Protein AF-A0A117NSL0-F1 (afdb_monomer)

Foldseek 3Di:
DDDDDDQADDDPPDDDDDDPDQDALVCAPPDPVVVVDGDPALANVQRVVADVVLSVLLVVLLVVLVVCVVVVVLVSNVVSLVVSVVSRDDDLVRYAQRSNLVSLLSSLVVCVVVVVLVSSQVSLVVNQSSQPWDWDDQQHDATDTNGGGRQEQSNLSSLLSSLLSRCVRPVVNSVVSNVVSQVSNCVHVVDRPCVCVVCVVSNVVSPDDPPPDDDDDDDDD

Mean predicted aligned error: 7.28 Å

pLDDT: mean 86.65, std 16.67, range [24.72, 98.31]

Sequence (221 aa):
MMIIRAATDIPENTELTIWYLLPAPENQPMDFRHWGFECCCAMCADVRATEPRVLWARTRQREQIAMALGKKSRQRAEILIESLAKTYRHPLEQVLHLGLWEPLTSIAVVYDSLKQQDEAREAVSRALAAVGFVIEGGVEGPLVVKKWGFTMDNLVVAWIILGKSLLKVAPERAMQAERYARMAYLISVGEDASFDATYGMSLKVAYEPPSEEGQVEGWVV

Organism: Penicillium freii (NCBI:txid48697)

Solvent-accessible surface area (backbone atoms only — not comparable to full-atom values): 12876 Å² total; per-residue (Å²): 140,88,86,88,76,83,66,51,92,74,64,86,94,59,87,89,82,79,79,91,62,88,89,42,70,88,53,61,54,62,83,37,63,93,77,74,46,78,64,77,49,58,56,32,45,50,50,70,73,44,56,65,69,57,57,54,47,50,57,54,45,52,54,52,30,54,52,22,53,77,70,68,34,56,72,58,23,53,55,43,50,58,55,49,57,68,73,56,88,62,56,58,94,69,29,61,42,60,74,46,26,62,61,26,39,54,50,18,52,54,24,52,77,68,68,36,36,69,62,16,36,52,28,27,53,52,17,44,32,20,40,44,30,40,74,43,65,38,78,95,39,72,57,41,77,75,30,62,37,73,67,47,68,73,54,28,54,35,27,47,52,40,12,57,44,25,45,88,78,26,47,73,34,13,54,47,27,44,54,50,20,48,50,36,36,26,71,48,73,71,54,59,86,61,46,54,81,76,47,40,72,73,54,53,75,66,66,69,70,84,79,87,72,78,88,76,86,81,77,89,133

Radius of gyration: 20.51 Å; Cα contacts (8 Å, |Δi|>4): 257; chains: 1; bounding box: 56×47×73 Å

InterPro domains:
  IPR046341 SET domain superfamily [G3DSA:2.170.270.10] (1-48)
  IPR046341 SET domain superfamily [SSF82199] (2-44)

Nearest PDB structures (foldseek):
  5l0y-assembly5_H  TM=6.994E-01  e=2.172E-01  Thermochaetoides thermophila DSM 1495
  3j8c-assembly1_A  TM=6.500E-01  e=2.118E+00  Homo sapiens
  9dze-assembly1_c  TM=5.283E-01  e=1.819E+00  synthetic construct
  8glv-assembly1_Le  TM=6.461E-01  e=6.447E+00  Chlamydomonas reinhardtii
  4u1c-assembly1_A  TM=4.027E-01  e=2.869E+00  Saccharomyces cerevisiae S288C

Secondary structure (DSSP, 8-state):
------SS---TTPPP---SS---GGGPSP--GGGT----SHHHHHHHHS-HHHHHHHHHHHHHHHHHHHTT-HHHHHHHHHHHHTT--S-TTTS--TTTHHHHHHHHHHHHHTT-HHHHHHHHHHHHHHTT-EEE-SSSS--EEEE-----TTHHHHHHHHHHHHTTT-HHHHHHHHHHHHHHHHHHHS-STTHHHHHHHHHHTT---------------

Structure (mmCIF, N/CA/C/O backbone):
data_AF-A0A117NSL0-F1
#
_entry.id   AF-A0A117NSL0-F1
#
loop_
_atom_site.group_PDB
_atom_site.id
_atom_site.type_symbol
_atom_site.label_atom_id
_atom_site.label_alt_id
_atom_site.label_comp_id
_atom_site.label_asym_id
_atom_site.label_entity_id
_atom_site.label_seq_id
_atom_site.pdbx_PDB_ins_code
_atom_site.Cartn_x
_atom_site.Cartn_y
_atom_site.Cartn_z
_atom_site.occupancy
_atom_site.B_iso_or_equiv
_atom_site.auth_seq_id
_atom_site.auth_comp_id
_atom_site.auth_asym_id
_atom_site.auth_atom_id
_atom_site.pdbx_PDB_model_num
ATOM 1 N N . MET A 1 1 ? 24.508 -6.738 13.839 1.00 74.31 1 MET A N 1
ATOM 2 C CA . MET A 1 1 ? 23.770 -7.962 13.460 1.00 74.31 1 MET A CA 1
ATOM 3 C C . MET A 1 1 ? 22.766 -7.575 12.387 1.00 74.31 1 MET A C 1
ATOM 5 O O . MET A 1 1 ? 22.105 -6.566 12.579 1.00 74.31 1 MET A O 1
ATOM 9 N N . MET A 1 2 ? 22.683 -8.313 11.279 1.00 78.69 2 MET A N 1
ATOM 10 C CA . MET A 1 2 ? 21.676 -8.098 10.230 1.00 78.69 2 MET A CA 1
ATOM 11 C C . MET A 1 2 ? 20.688 -9.263 10.276 1.00 78.69 2 MET A C 1
ATOM 13 O O . MET A 1 2 ? 21.117 -10.413 10.287 1.00 78.69 2 MET A O 1
ATOM 17 N N . ILE A 1 3 ? 19.388 -8.971 10.343 1.00 78.44 3 ILE A N 1
ATOM 18 C CA . ILE A 1 3 ? 18.330 -9.986 10.387 1.00 78.44 3 ILE A CA 1
ATOM 19 C C . ILE A 1 3 ? 17.528 -9.878 9.094 1.00 78.44 3 ILE A C 1
ATOM 21 O O . ILE A 1 3 ? 16.932 -8.839 8.827 1.00 78.44 3 ILE A O 1
ATOM 25 N N . ILE A 1 4 ? 17.503 -10.955 8.310 1.00 81.62 4 ILE A N 1
ATOM 26 C CA . ILE A 1 4 ? 16.667 -11.077 7.112 1.00 81.62 4 ILE A CA 1
ATOM 27 C C . ILE A 1 4 ? 15.520 -12.029 7.451 1.00 81.62 4 ILE A C 1
ATOM 29 O O . ILE A 1 4 ? 15.752 -13.120 7.972 1.00 81.62 4 ILE A O 1
ATOM 33 N N . ARG A 1 5 ? 14.279 -11.606 7.191 1.00 79.00 5 ARG A N 1
ATOM 34 C CA . ARG A 1 5 ? 13.062 -12.387 7.455 1.00 79.00 5 ARG A CA 1
ATOM 35 C C . ARG A 1 5 ? 12.301 -12.611 6.154 1.00 79.00 5 ARG A C 1
ATOM 37 O O . ARG A 1 5 ? 12.182 -11.690 5.350 1.00 79.00 5 ARG A O 1
ATOM 44 N N . ALA A 1 6 ? 11.761 -13.812 5.969 1.00 82.38 6 ALA A N 1
ATOM 45 C CA . ALA A 1 6 ? 10.819 -14.071 4.888 1.00 82.38 6 ALA A CA 1
ATOM 46 C C . ALA A 1 6 ? 9.502 -13.327 5.168 1.00 82.38 6 ALA A C 1
ATOM 48 O O . ALA A 1 6 ? 8.959 -13.412 6.268 1.00 82.38 6 ALA A O 1
ATOM 49 N N . ALA A 1 7 ? 9.004 -12.589 4.175 1.00 73.25 7 ALA A N 1
ATOM 50 C CA . ALA A 1 7 ? 7.741 -11.853 4.262 1.00 73.25 7 ALA A CA 1
ATOM 51 C C . ALA A 1 7 ? 6.536 -12.681 3.769 1.00 73.25 7 ALA A C 1
ATOM 53 O O . ALA A 1 7 ? 5.391 -12.257 3.857 1.00 73.25 7 ALA A O 1
ATOM 54 N N . THR A 1 8 ? 6.765 -13.858 3.201 1.00 74.75 8 THR A N 1
ATOM 55 C CA . THR A 1 8 ? 5.724 -14.757 2.696 1.00 74.75 8 THR A CA 1
ATOM 56 C C . THR A 1 8 ? 6.279 -16.176 2.669 1.00 74.75 8 THR A C 1
ATOM 58 O O . THR A 1 8 ? 7.474 -16.367 2.907 1.00 74.75 8 THR A O 1
ATOM 61 N N . ASP A 1 9 ? 5.427 -17.155 2.389 1.00 82.00 9 ASP A N 1
ATOM 62 C CA . ASP A 1 9 ? 5.873 -18.520 2.148 1.00 82.00 9 ASP A CA 1
ATOM 63 C C . ASP A 1 9 ? 6.671 -18.563 0.840 1.00 82.00 9 ASP A C 1
ATOM 65 O O . ASP A 1 9 ? 6.224 -18.075 -0.201 1.00 82.00 9 ASP A O 1
ATOM 69 N N . ILE A 1 10 ? 7.877 -19.125 0.898 1.00 86.25 10 ILE A N 1
ATOM 70 C CA . ILE A 1 10 ? 8.805 -19.188 -0.233 1.00 86.25 10 ILE A CA 1
ATOM 71 C C . ILE A 1 10 ? 9.011 -20.667 -0.578 1.00 86.25 10 ILE A C 1
ATOM 73 O O . ILE A 1 10 ? 9.547 -21.401 0.256 1.00 86.25 10 ILE A O 1
ATOM 77 N N . PRO A 1 11 ? 8.585 -21.130 -1.770 1.00 92.75 11 PRO A N 1
ATOM 78 C CA . PRO A 1 11 ? 8.823 -22.502 -2.202 1.00 92.75 11 PRO A CA 1
ATOM 79 C C . PRO A 1 11 ? 10.313 -22.844 -2.240 1.00 92.75 11 PRO A C 1
ATOM 81 O O . PRO A 1 11 ? 11.162 -21.976 -2.467 1.00 92.75 11 PRO A O 1
ATOM 84 N N . GLU A 1 12 ? 10.628 -24.128 -2.075 1.00 95.06 12 GLU A N 1
ATOM 85 C CA . GLU A 1 12 ? 12.000 -24.618 -2.189 1.00 95.06 12 GLU A CA 1
ATOM 86 C C . GLU A 1 12 ? 12.621 -24.214 -3.537 1.00 95.06 12 GLU A C 1
ATOM 88 O O . GLU A 1 12 ? 11.944 -24.200 -4.565 1.00 95.06 12 GLU A O 1
ATOM 93 N N . ASN A 1 13 ? 13.919 -23.898 -3.529 1.00 93.44 13 ASN A N 1
ATOM 94 C CA . ASN A 1 13 ? 14.690 -23.500 -4.712 1.00 93.44 13 ASN A CA 1
ATOM 95 C C . ASN A 1 13 ? 14.235 -22.183 -5.373 1.00 93.44 13 ASN A C 1
ATOM 97 O O . ASN A 1 13 ? 14.587 -21.915 -6.521 1.00 93.44 13 ASN A O 1
ATOM 101 N N . THR A 1 14 ? 13.500 -21.335 -4.649 1.00 93.56 14 THR A N 1
ATOM 102 C CA . THR A 1 14 ? 13.203 -19.962 -5.083 1.00 93.56 14 THR A CA 1
ATOM 103 C C . THR A 1 14 ? 14.348 -19.025 -4.698 1.00 93.56 14 THR A C 1
ATOM 105 O O . THR A 1 14 ? 14.825 -19.050 -3.562 1.00 93.56 14 THR A O 1
ATOM 108 N N . GLU A 1 15 ? 14.777 -18.170 -5.627 1.00 91.88 15 GLU A N 1
ATOM 109 C CA . GLU A 1 15 ? 15.753 -17.114 -5.346 1.00 91.88 15 GLU A CA 1
ATOM 110 C C . GLU A 1 15 ? 15.226 -16.160 -4.260 1.00 91.88 15 GLU A C 1
ATOM 112 O O . GLU A 1 15 ? 14.107 -15.650 -4.342 1.00 91.88 15 GLU A O 1
ATOM 117 N N . LEU A 1 16 ? 16.044 -15.902 -3.236 1.00 90.75 16 LEU A N 1
ATOM 118 C CA . LEU A 1 16 ? 15.719 -14.931 -2.196 1.00 90.75 16 LEU A CA 1
ATOM 119 C C . LEU A 1 16 ? 16.114 -13.532 -2.660 1.00 90.75 16 LEU A C 1
ATOM 121 O O . LEU A 1 16 ? 17.293 -13.236 -2.843 1.00 90.75 16 LEU A O 1
ATOM 125 N N . THR A 1 17 ? 15.128 -12.651 -2.789 1.00 87.44 17 THR A N 1
ATOM 126 C CA . THR A 1 17 ? 15.340 -11.267 -3.222 1.00 87.44 17 THR A CA 1
ATOM 127 C C . THR A 1 17 ? 15.032 -10.285 -2.100 1.00 87.44 17 THR A C 1
ATOM 129 O O . THR A 1 17 ? 14.032 -10.442 -1.397 1.00 87.44 17 THR A O 1
ATOM 132 N N . ILE A 1 18 ? 15.835 -9.228 -1.977 1.00 85.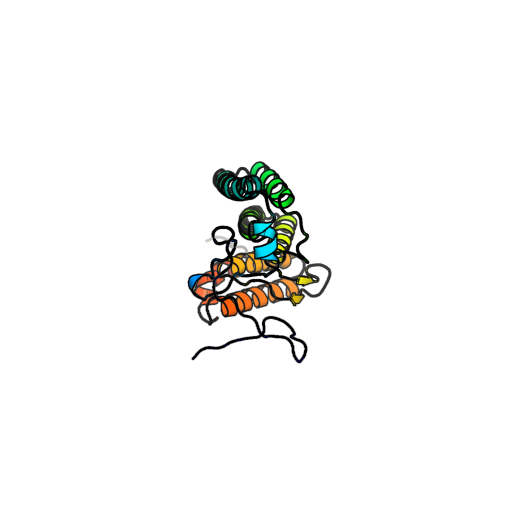56 18 ILE A N 1
ATOM 133 C CA . ILE A 1 18 ? 15.572 -8.085 -1.094 1.00 85.56 18 ILE A CA 1
ATOM 134 C C . ILE A 1 18 ? 15.690 -6.776 -1.876 1.00 85.56 18 ILE A C 1
ATOM 136 O O . ILE A 1 18 ? 16.390 -6.696 -2.885 1.00 85.56 18 ILE A O 1
ATOM 140 N N . TRP A 1 19 ? 15.015 -5.731 -1.405 1.00 82.00 19 TRP A N 1
ATOM 141 C CA . TRP A 1 19 ? 15.111 -4.405 -2.007 1.00 82.00 19 TRP A CA 1
ATOM 142 C C . TRP A 1 19 ? 16.406 -3.724 -1.575 1.00 82.00 19 TRP A C 1
ATOM 144 O O . TRP A 1 19 ? 16.589 -3.421 -0.401 1.00 82.00 19 TRP A O 1
ATOM 154 N N . TYR A 1 20 ? 17.293 -3.449 -2.527 1.00 84.25 20 TYR A N 1
ATOM 155 C CA . TYR A 1 20 ? 18.504 -2.671 -2.251 1.00 84.25 20 TYR A CA 1
ATOM 156 C C . TYR A 1 20 ? 18.227 -1.165 -2.142 1.00 84.25 20 TYR A C 1
ATOM 158 O O . TYR A 1 20 ? 18.951 -0.439 -1.469 1.00 84.25 20 TYR A O 1
ATOM 166 N N . LEU A 1 21 ? 17.168 -0.702 -2.805 1.00 85.12 21 LEU A N 1
ATOM 167 C CA . LEU A 1 21 ? 16.655 0.659 -2.737 1.00 85.12 21 LEU A CA 1
ATOM 168 C C . LEU A 1 21 ? 15.140 0.583 -2.543 1.00 85.12 21 LEU A C 1
ATOM 170 O O . LEU A 1 21 ? 14.483 -0.226 -3.199 1.00 85.12 21 LEU A O 1
ATOM 174 N N . LEU A 1 22 ? 14.606 1.433 -1.666 1.00 82.44 22 LEU A N 1
ATOM 175 C CA . LEU A 1 22 ? 13.177 1.541 -1.375 1.00 82.44 22 LEU A CA 1
ATOM 176 C C . LEU A 1 22 ? 12.437 2.023 -2.641 1.00 82.44 22 LEU A C 1
ATOM 178 O O . LEU A 1 22 ? 12.694 3.150 -3.079 1.00 82.44 22 LEU A O 1
ATOM 182 N N . PRO A 1 23 ? 11.550 1.221 -3.265 1.00 84.38 23 PRO A N 1
ATOM 183 C CA . PRO A 1 23 ? 10.794 1.695 -4.411 1.00 84.38 23 PRO A CA 1
ATOM 184 C C . PRO A 1 23 ? 9.847 2.821 -4.009 1.00 84.38 23 PRO A C 1
ATOM 186 O O . PRO A 1 23 ? 9.021 2.674 -3.111 1.00 84.38 23 PRO A O 1
ATOM 189 N N . ALA A 1 24 ? 9.948 3.932 -4.723 1.00 84.94 24 ALA A N 1
ATOM 190 C CA . ALA A 1 24 ? 9.068 5.078 -4.586 1.00 84.94 24 ALA A CA 1
ATOM 191 C C . ALA A 1 24 ? 8.714 5.582 -5.991 1.00 84.94 24 ALA A C 1
ATOM 193 O O . ALA A 1 24 ? 9.528 5.404 -6.904 1.00 84.94 24 ALA A O 1
ATOM 194 N N . PRO A 1 25 ? 7.535 6.192 -6.202 1.00 83.38 25 PRO A N 1
ATOM 195 C CA . PRO A 1 25 ? 7.152 6.710 -7.516 1.00 83.38 25 PRO A CA 1
ATOM 196 C C . PRO A 1 25 ? 8.195 7.650 -8.141 1.00 83.38 25 PRO A C 1
ATOM 198 O O . PRO A 1 25 ? 8.311 7.716 -9.360 1.00 83.38 25 PRO A O 1
ATOM 201 N N . GLU A 1 26 ? 8.957 8.364 -7.312 1.00 83.25 26 GLU A N 1
ATOM 202 C CA . GLU A 1 26 ? 9.980 9.334 -7.707 1.00 83.25 26 GLU A CA 1
ATOM 203 C C . GLU A 1 26 ? 11.274 8.672 -8.197 1.00 83.25 26 GLU A C 1
ATOM 205 O O . GLU A 1 26 ? 12.007 9.263 -8.986 1.00 83.25 26 GLU A O 1
ATOM 210 N N . ASN A 1 27 ? 11.543 7.440 -7.757 1.00 82.88 27 ASN A N 1
ATOM 211 C CA . ASN A 1 27 ? 12.798 6.727 -8.013 1.00 82.88 27 ASN A CA 1
ATOM 212 C C . ASN A 1 27 ? 12.632 5.600 -9.045 1.00 82.88 27 ASN A C 1
ATOM 214 O O . ASN A 1 27 ? 13.462 4.696 -9.124 1.00 82.88 27 ASN A O 1
ATOM 218 N N . GLN A 1 28 ? 11.541 5.624 -9.815 1.00 82.06 28 GLN A N 1
ATOM 219 C CA . GLN A 1 28 ? 11.245 4.643 -10.852 1.00 82.06 28 GLN A CA 1
ATOM 220 C C . GLN A 1 28 ? 11.541 5.192 -12.264 1.00 82.06 28 GLN A C 1
ATOM 222 O O . GLN A 1 28 ? 11.121 6.305 -12.581 1.00 82.06 28 GLN A O 1
ATOM 227 N N . PRO A 1 29 ? 12.179 4.405 -13.158 1.00 86.00 29 PRO A N 1
ATOM 228 C CA . PRO A 1 29 ? 12.724 3.070 -12.912 1.00 86.00 29 PRO A CA 1
ATOM 229 C C . PRO A 1 29 ? 13.974 3.137 -12.020 1.00 86.00 29 PRO A C 1
ATOM 231 O O . PRO A 1 29 ? 14.698 4.128 -12.030 1.00 86.00 29 PRO A O 1
ATOM 234 N N . MET A 1 30 ? 14.229 2.064 -11.269 1.00 88.69 30 MET A N 1
ATOM 235 C CA . MET A 1 30 ? 15.366 2.012 -10.346 1.00 88.69 30 MET A CA 1
ATOM 236 C C . MET A 1 30 ? 16.691 2.057 -11.122 1.00 88.69 30 MET A C 1
ATOM 238 O O . MET A 1 30 ? 16.896 1.258 -12.042 1.00 88.69 30 MET A O 1
ATOM 242 N N . ASP A 1 31 ? 17.599 2.955 -10.732 1.00 88.75 31 ASP A N 1
ATOM 243 C CA . ASP A 1 31 ? 18.914 3.103 -11.362 1.00 88.75 31 ASP A CA 1
ATOM 244 C C . ASP A 1 31 ? 20.002 2.335 -10.598 1.00 88.75 31 ASP A C 1
ATOM 246 O O . ASP A 1 31 ? 20.566 2.809 -9.609 1.00 88.75 31 ASP A O 1
ATOM 250 N N . PHE A 1 32 ? 20.324 1.142 -11.096 1.00 90.88 32 PHE A N 1
ATOM 251 C CA . PHE A 1 32 ? 21.396 0.293 -10.571 1.00 90.88 32 PHE A CA 1
ATOM 252 C C . PHE A 1 32 ? 22.639 0.269 -11.467 1.00 90.88 32 PHE A C 1
ATOM 254 O O . PHE A 1 32 ? 23.493 -0.604 -11.314 1.00 90.88 32 PHE A O 1
ATOM 261 N N . ARG A 1 33 ? 22.806 1.245 -12.375 1.00 88.75 33 ARG A N 1
ATOM 262 C CA . ARG A 1 33 ? 23.971 1.285 -13.282 1.00 88.75 33 ARG A CA 1
ATOM 263 C C . ARG A 1 33 ? 25.302 1.347 -12.534 1.00 88.75 33 ARG A C 1
ATOM 265 O O . ARG A 1 33 ? 26.290 0.792 -13.001 1.00 88.75 33 ARG A O 1
ATOM 272 N N . HIS A 1 34 ? 25.320 1.950 -11.345 1.00 90.56 34 HIS A N 1
ATOM 273 C CA . HIS A 1 34 ? 26.489 1.973 -10.461 1.00 90.56 34 HIS A CA 1
ATOM 274 C C . HIS A 1 34 ? 26.872 0.586 -9.903 1.00 90.56 34 HIS A C 1
ATOM 276 O O . HIS A 1 34 ? 28.013 0.389 -9.495 1.00 90.56 34 HIS A O 1
ATOM 282 N N . TRP A 1 35 ? 25.949 -0.382 -9.923 1.00 93.25 35 TRP A N 1
ATOM 283 C CA . TRP A 1 35 ? 26.190 -1.798 -9.620 1.00 93.25 35 TRP A CA 1
ATOM 284 C C . TRP A 1 35 ? 26.342 -2.669 -10.875 1.00 93.25 35 TRP A C 1
ATOM 286 O O . TRP A 1 35 ? 26.465 -3.885 -10.763 1.00 93.25 35 TRP A O 1
ATOM 296 N N . GLY A 1 36 ? 26.357 -2.070 -12.069 1.00 94.56 36 GLY A N 1
ATOM 297 C CA . GLY A 1 36 ? 26.636 -2.774 -13.320 1.00 94.56 36 GLY A CA 1
ATOM 298 C C . GLY A 1 36 ? 25.471 -3.582 -13.895 1.00 94.56 36 GLY A C 1
ATOM 299 O O . GLY A 1 36 ? 25.708 -4.429 -14.752 1.00 94.56 36 GLY A O 1
ATOM 300 N N . PHE A 1 37 ? 24.227 -3.337 -13.465 1.00 92.62 37 PHE A N 1
ATOM 301 C CA . PHE A 1 37 ? 23.049 -3.989 -14.048 1.00 92.62 37 PHE A CA 1
ATOM 302 C C . PHE A 1 37 ? 21.857 -3.037 -14.207 1.00 92.62 37 PHE A C 1
ATOM 304 O O . PHE A 1 37 ? 21.763 -1.998 -13.554 1.00 92.62 37 PHE A O 1
ATOM 311 N N . GLU A 1 38 ? 20.916 -3.416 -15.072 1.00 91.25 38 GLU A N 1
ATOM 312 C CA . GLU A 1 38 ? 19.623 -2.747 -15.223 1.00 91.25 38 GLU A CA 1
ATOM 313 C C . GLU A 1 38 ? 18.511 -3.612 -14.624 1.00 91.25 38 GLU A C 1
ATOM 315 O O . GLU A 1 38 ? 18.420 -4.809 -14.898 1.00 91.25 38 GLU A O 1
ATOM 320 N N . CYS A 1 39 ? 17.631 -3.020 -13.811 1.00 91.88 39 CYS A N 1
ATOM 321 C CA . CYS A 1 39 ? 16.533 -3.773 -13.212 1.00 91.88 39 CYS A CA 1
ATOM 322 C C . CYS A 1 39 ? 15.498 -4.182 -14.270 1.00 91.88 39 CYS A C 1
ATOM 324 O O . CYS A 1 39 ? 14.880 -3.327 -14.916 1.00 91.88 39 CYS A O 1
ATOM 326 N N . CYS A 1 40 ? 15.243 -5.481 -14.396 1.00 91.88 40 CYS A N 1
ATOM 327 C CA . CYS A 1 40 ? 14.232 -6.047 -15.290 1.00 91.88 40 CYS A CA 1
ATOM 328 C C . CYS A 1 40 ? 12.934 -6.466 -14.577 1.00 91.88 40 CYS A C 1
ATOM 330 O O . CYS A 1 40 ? 12.086 -7.099 -15.199 1.00 91.88 40 CYS A O 1
ATOM 332 N N . CYS A 1 41 ? 12.745 -6.108 -13.299 1.00 90.94 41 CYS A N 1
ATOM 333 C CA . CYS A 1 41 ? 11.519 -6.456 -12.579 1.00 90.94 41 CYS A CA 1
ATOM 334 C C . CYS A 1 41 ? 10.275 -5.837 -13.243 1.00 90.94 41 CYS A C 1
ATOM 336 O O . CYS A 1 41 ? 10.365 -4.807 -13.920 1.00 90.94 41 CYS A O 1
ATOM 338 N N . ALA A 1 42 ? 9.105 -6.434 -12.999 1.00 91.56 42 ALA A N 1
ATOM 339 C CA . ALA A 1 42 ? 7.840 -6.024 -13.614 1.00 91.56 42 ALA A CA 1
ATOM 340 C C . ALA A 1 42 ? 7.537 -4.523 -13.437 1.00 91.56 42 ALA A C 1
ATOM 342 O O . ALA A 1 42 ? 7.089 -3.870 -14.373 1.00 91.56 42 ALA A O 1
ATOM 343 N N . MET A 1 43 ? 7.867 -3.946 -12.276 1.00 91.38 43 MET A N 1
ATOM 344 C CA . MET A 1 43 ? 7.687 -2.514 -12.008 1.00 91.38 43 MET A CA 1
ATOM 345 C C . MET A 1 43 ? 8.583 -1.628 -12.878 1.00 91.38 43 MET A C 1
ATOM 347 O O . MET A 1 43 ? 8.117 -0.648 -13.453 1.00 91.38 43 MET A O 1
ATOM 351 N N . CYS A 1 44 ? 9.872 -1.960 -12.998 1.00 92.69 44 CYS A N 1
ATOM 352 C CA . CYS A 1 44 ? 10.785 -1.178 -13.831 1.00 92.69 44 CYS A CA 1
ATOM 353 C C . CYS A 1 44 ? 10.456 -1.336 -15.321 1.00 92.69 44 CYS A C 1
ATOM 355 O O . CYS A 1 44 ? 10.591 -0.378 -16.082 1.00 92.69 44 CYS A O 1
ATOM 357 N N . ALA A 1 45 ? 10.006 -2.524 -15.736 1.00 93.94 45 ALA A N 1
ATOM 358 C CA . ALA A 1 45 ? 9.537 -2.767 -17.094 1.00 93.94 45 ALA A CA 1
ATOM 359 C C . ALA A 1 45 ? 8.278 -1.942 -17.423 1.00 93.94 45 ALA A C 1
ATOM 361 O O . ALA A 1 45 ? 8.260 -1.273 -18.455 1.00 93.94 45 ALA A O 1
ATOM 362 N N . ASP A 1 46 ? 7.281 -1.918 -16.531 1.00 94.25 46 ASP A N 1
ATOM 363 C CA . ASP A 1 46 ? 6.055 -1.119 -16.692 1.00 94.25 46 ASP A CA 1
ATOM 364 C C . ASP A 1 46 ? 6.352 0.377 -16.828 1.00 94.25 46 ASP A C 1
ATOM 366 O O . ASP A 1 46 ? 5.851 1.045 -17.734 1.00 94.25 46 ASP A O 1
ATOM 370 N N . VAL A 1 47 ? 7.228 0.906 -15.971 1.00 93.50 47 VAL A N 1
ATOM 371 C CA . VAL A 1 47 ? 7.586 2.328 -15.995 1.00 93.50 47 VAL A CA 1
ATOM 372 C C . VAL A 1 47 ? 8.297 2.691 -17.297 1.00 93.50 47 VAL A C 1
ATOM 374 O O . VAL A 1 47 ? 7.954 3.700 -17.906 1.00 93.50 47 VAL A O 1
ATOM 377 N N . ARG A 1 48 ? 9.227 1.854 -17.781 1.00 93.69 48 ARG A N 1
ATOM 378 C CA . ARG A 1 48 ? 9.887 2.068 -19.083 1.00 93.69 48 ARG A CA 1
ATOM 379 C C . ARG A 1 48 ? 8.921 1.978 -20.266 1.00 93.69 48 ARG A C 1
ATOM 381 O O . ARG A 1 48 ? 9.114 2.681 -21.252 1.00 93.69 48 ARG A O 1
ATOM 388 N N . ALA A 1 49 ? 7.900 1.125 -20.180 1.00 94.62 49 ALA A N 1
ATOM 389 C CA . ALA A 1 49 ? 6.866 0.982 -21.207 1.00 94.62 49 ALA A CA 1
ATOM 390 C C . ALA A 1 49 ? 5.777 2.075 -21.137 1.00 94.62 49 ALA A C 1
ATOM 392 O O . ALA A 1 49 ? 4.943 2.198 -22.044 1.00 94.62 49 ALA A O 1
ATOM 393 N N . THR A 1 50 ? 5.754 2.862 -20.061 1.00 95.25 50 THR A N 1
ATOM 394 C CA . THR A 1 50 ? 4.796 3.947 -19.857 1.00 95.25 50 THR A CA 1
ATOM 395 C C . THR A 1 50 ? 5.302 5.228 -20.514 1.00 95.25 50 THR A C 1
ATOM 397 O O . THR A 1 50 ? 6.444 5.640 -20.335 1.00 95.25 50 THR A O 1
ATOM 400 N N . GLU A 1 51 ? 4.431 5.900 -21.269 1.00 96.19 51 GLU A N 1
ATOM 401 C CA . GLU A 1 51 ? 4.784 7.167 -21.910 1.00 96.19 51 GLU A CA 1
ATOM 402 C C . GLU A 1 51 ? 5.179 8.227 -20.867 1.00 96.19 51 GLU A C 1
ATOM 404 O O . GLU A 1 51 ? 4.453 8.402 -19.880 1.00 96.19 51 GLU A O 1
ATOM 409 N N . PRO A 1 52 ? 6.243 9.023 -21.103 1.00 94.12 52 PRO A N 1
ATOM 410 C CA . PRO A 1 52 ? 6.678 10.045 -20.155 1.00 94.12 52 PRO A CA 1
ATOM 411 C C . PRO A 1 52 ? 5.544 10.978 -19.725 1.00 94.12 52 PRO A C 1
ATOM 413 O O . PRO A 1 52 ? 5.397 11.265 -18.542 1.00 94.12 52 PRO A O 1
ATOM 416 N N . ARG A 1 53 ? 4.675 11.399 -20.656 1.00 95.81 53 ARG A N 1
ATOM 417 C CA . ARG A 1 53 ? 3.519 12.262 -20.359 1.00 95.81 53 ARG A CA 1
ATOM 418 C C . ARG A 1 53 ? 2.590 11.668 -19.295 1.00 95.81 53 ARG A C 1
ATOM 420 O O . ARG A 1 53 ? 2.043 12.422 -18.493 1.00 95.81 53 ARG A O 1
ATOM 427 N N . VAL A 1 54 ? 2.404 10.349 -19.289 1.00 96.12 54 VAL A N 1
ATOM 428 C CA . VAL A 1 54 ? 1.580 9.655 -18.291 1.00 96.12 54 VAL A CA 1
ATOM 429 C C . VAL A 1 54 ? 2.283 9.657 -16.936 1.00 96.12 54 VAL A C 1
ATOM 431 O O . VAL A 1 54 ? 1.644 9.963 -15.934 1.00 96.12 54 VAL A O 1
ATOM 434 N N . LEU A 1 55 ? 3.597 9.413 -16.894 1.00 94.19 55 LEU A N 1
ATOM 435 C CA . LEU A 1 55 ? 4.383 9.497 -15.655 1.00 94.19 55 LEU A CA 1
ATOM 436 C C . LEU A 1 55 ? 4.337 10.910 -15.052 1.00 94.19 55 LEU A C 1
ATOM 438 O O . LEU A 1 55 ? 4.019 11.072 -13.876 1.00 94.19 55 LEU A O 1
ATOM 442 N N . TRP A 1 56 ? 4.537 11.942 -15.876 1.00 93.38 56 TRP A N 1
ATOM 443 C CA . TRP A 1 56 ? 4.387 13.344 -15.469 1.00 93.38 56 TRP A CA 1
ATOM 444 C C . TRP A 1 56 ? 2.978 13.651 -14.946 1.00 93.38 56 TRP A C 1
ATOM 446 O O . TRP A 1 56 ? 2.820 14.369 -13.955 1.00 93.38 56 TRP A O 1
ATOM 456 N N . ALA A 1 57 ? 1.941 13.103 -15.589 1.00 94.81 57 ALA A N 1
ATOM 457 C CA . ALA A 1 57 ? 0.565 13.255 -15.130 1.00 94.81 57 ALA A CA 1
ATOM 458 C C . ALA A 1 57 ? 0.350 12.610 -13.753 1.00 94.81 57 ALA A C 1
ATOM 460 O O . ALA A 1 57 ? -0.250 13.257 -12.896 1.00 94.81 57 ALA A O 1
ATOM 461 N N . ARG A 1 58 ? 0.898 11.410 -13.503 1.00 96.06 58 ARG A N 1
ATOM 462 C CA . ARG A 1 58 ? 0.821 10.734 -12.195 1.00 96.06 58 ARG A CA 1
ATOM 463 C C . ARG A 1 58 ? 1.403 11.601 -11.076 1.00 96.06 58 ARG A C 1
ATOM 465 O O . ARG A 1 58 ? 0.730 11.818 -10.069 1.00 96.06 58 ARG A O 1
ATOM 472 N N . THR A 1 59 ? 2.605 12.152 -11.269 1.00 94.56 59 THR A N 1
ATOM 473 C CA . THR A 1 59 ? 3.254 13.044 -10.288 1.00 94.56 59 THR A CA 1
ATOM 474 C C . THR A 1 59 ? 2.393 14.271 -9.999 1.00 94.56 59 THR A C 1
ATOM 476 O O . THR A 1 59 ? 2.040 14.535 -8.850 1.00 94.56 59 THR A O 1
ATOM 479 N N . ARG A 1 60 ? 1.946 14.968 -11.050 1.00 95.31 60 ARG A N 1
ATOM 480 C CA . ARG A 1 60 ? 1.098 16.159 -10.909 1.00 95.31 60 ARG A CA 1
ATOM 481 C C . ARG A 1 60 ? -0.243 15.848 -10.236 1.00 95.31 60 ARG A C 1
ATOM 483 O O . ARG A 1 60 ? -0.758 16.663 -9.475 1.00 95.31 60 ARG A O 1
ATOM 490 N N . GLN A 1 61 ? -0.847 14.696 -10.524 1.00 96.25 61 GLN A N 1
ATOM 491 C CA . GLN A 1 61 ? -2.103 14.284 -9.895 1.00 96.25 61 GLN A CA 1
ATOM 492 C C . GLN A 1 61 ? -1.927 14.036 -8.397 1.00 96.25 61 GLN A C 1
ATOM 494 O O . GLN A 1 61 ? -2.777 14.480 -7.630 1.00 96.25 61 GLN A O 1
ATOM 499 N N . ARG A 1 62 ? -0.823 13.415 -7.963 1.00 96.38 62 ARG A N 1
ATOM 500 C CA . ARG A 1 62 ? -0.518 13.231 -6.532 1.00 96.38 62 ARG A CA 1
ATOM 501 C C . ARG A 1 62 ? -0.421 14.564 -5.791 1.00 96.38 62 ARG A C 1
ATOM 503 O O . ARG A 1 62 ? -1.073 14.732 -4.763 1.00 96.38 62 ARG A O 1
ATOM 510 N N . GLU A 1 63 ? 0.272 15.547 -6.361 1.00 96.19 63 GLU A N 1
ATOM 511 C CA . GLU A 1 63 ? 0.325 16.909 -5.805 1.00 96.19 63 GLU A CA 1
ATOM 512 C C . GLU A 1 63 ? -1.071 17.548 -5.720 1.00 96.19 63 GLU A C 1
ATOM 514 O O . GLU A 1 63 ? -1.436 18.165 -4.718 1.00 96.19 63 GLU A O 1
ATOM 519 N N . GLN A 1 64 ? -1.893 17.382 -6.762 1.00 97.50 64 GLN A N 1
ATOM 520 C CA . GLN A 1 64 ? -3.266 17.891 -6.774 1.00 97.50 64 GLN A CA 1
ATOM 521 C C . GLN A 1 64 ? -4.163 17.216 -5.735 1.00 97.50 64 GLN A C 1
ATOM 523 O O . GLN A 1 64 ? -5.028 17.892 -5.173 1.00 97.50 64 GLN A O 1
ATOM 528 N N . ILE A 1 65 ? -3.963 15.924 -5.469 1.00 97.94 65 ILE A N 1
ATOM 529 C CA . ILE A 1 65 ? -4.671 15.191 -4.416 1.00 97.94 65 ILE A CA 1
ATOM 530 C C . ILE A 1 65 ? -4.265 15.738 -3.049 1.00 97.94 65 ILE A C 1
ATOM 532 O O . ILE A 1 65 ? -5.143 16.117 -2.275 1.00 97.94 65 ILE A O 1
ATOM 536 N N . ALA A 1 66 ? -2.963 15.872 -2.780 1.00 95.81 66 ALA A N 1
ATOM 537 C CA . ALA A 1 66 ? -2.464 16.439 -1.528 1.00 95.81 66 ALA A CA 1
ATOM 538 C C . ALA A 1 66 ? -3.028 17.851 -1.283 1.00 95.81 66 ALA A C 1
ATOM 540 O O . ALA A 1 66 ? -3.554 18.144 -0.208 1.00 95.81 66 ALA A O 1
ATOM 541 N N . MET A 1 67 ? -3.032 18.708 -2.312 1.00 97.25 67 MET A N 1
ATOM 542 C CA . MET A 1 67 ? -3.655 20.035 -2.241 1.00 97.25 67 MET A CA 1
ATOM 543 C C . MET A 1 67 ? -5.168 19.977 -1.991 1.00 97.25 67 MET A C 1
ATOM 545 O O . MET A 1 67 ? -5.695 20.799 -1.239 1.00 97.25 67 MET A O 1
ATOM 549 N N . ALA A 1 68 ? -5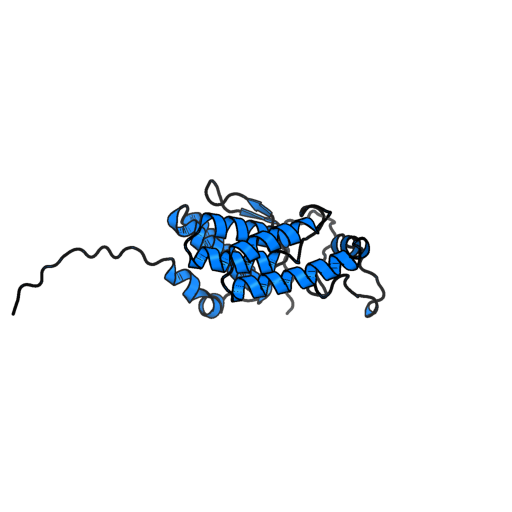.888 19.050 -2.630 1.00 97.25 68 ALA A N 1
ATOM 550 C CA . ALA A 1 68 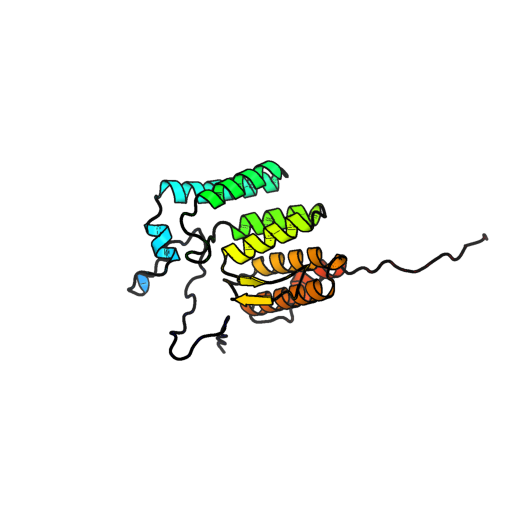? -7.328 18.893 -2.439 1.00 97.25 68 ALA A CA 1
ATOM 551 C C . ALA A 1 68 ? -7.657 18.463 -1.002 1.00 97.25 68 ALA A C 1
ATOM 553 O O . ALA A 1 68 ? -8.540 19.059 -0.384 1.00 97.25 68 ALA A O 1
ATOM 554 N N . LEU A 1 69 ? -6.910 17.502 -0.453 1.00 94.62 69 LEU A N 1
ATOM 555 C CA . LEU A 1 69 ? -7.055 17.043 0.929 1.00 94.62 69 LEU A CA 1
ATOM 556 C C . LEU A 1 69 ? -6.701 18.148 1.934 1.00 94.62 69 LEU A C 1
ATOM 558 O O . LEU A 1 69 ? -7.475 18.393 2.858 1.00 94.62 69 LEU A O 1
ATOM 562 N N . GLY A 1 70 ? -5.617 18.899 1.708 1.00 92.94 70 GLY A N 1
ATOM 563 C CA . GLY A 1 70 ? -5.244 20.046 2.548 1.00 92.94 70 GLY A CA 1
ATOM 564 C C . GLY A 1 70 ? -6.299 21.161 2.559 1.00 92.94 70 GLY A C 1
ATOM 565 O O . GLY A 1 70 ? -6.550 21.782 3.589 1.00 92.94 70 GLY A O 1
ATOM 566 N N . LYS A 1 71 ? -6.995 21.368 1.434 1.00 93.69 71 LYS A N 1
ATOM 567 C CA . LYS A 1 71 ? -8.146 22.285 1.321 1.00 93.69 71 LYS A CA 1
ATOM 568 C C . LYS A 1 71 ? -9.475 21.663 1.769 1.00 93.69 71 LYS A C 1
ATOM 570 O O . LYS A 1 71 ? -10.522 22.268 1.552 1.00 93.69 71 LYS A O 1
ATOM 575 N N . LYS A 1 72 ? -9.456 20.460 2.355 1.00 91.81 72 LYS A N 1
ATOM 576 C CA . LYS A 1 72 ? -10.640 19.698 2.793 1.00 91.81 72 LYS A CA 1
ATOM 577 C C . LYS A 1 72 ? -11.663 19.442 1.673 1.00 91.81 72 LYS A C 1
ATOM 579 O O . LYS A 1 72 ? -12.849 19.252 1.925 1.00 91.81 72 LYS A O 1
ATOM 584 N N . SER A 1 73 ? -11.214 19.405 0.419 1.00 94.44 73 SER A N 1
ATOM 585 C CA . SER A 1 73 ? -12.043 19.116 -0.753 1.00 94.44 73 SER A CA 1
ATOM 586 C C . SER A 1 73 ? -12.040 17.613 -1.049 1.00 94.44 73 SER A C 1
ATOM 588 O O . SER A 1 73 ? -11.406 17.145 -1.997 1.00 94.44 73 SER A O 1
ATOM 590 N N . ARG A 1 74 ? -12.752 16.845 -0.213 1.00 94.75 74 ARG A N 1
ATOM 591 C CA . ARG A 1 74 ? -12.801 15.372 -0.275 1.00 94.75 74 ARG A CA 1
ATOM 592 C C . ARG A 1 74 ? -13.235 14.852 -1.647 1.00 94.75 74 ARG A C 1
ATOM 594 O O . ARG A 1 74 ? -12.507 14.086 -2.260 1.00 94.75 74 ARG A O 1
ATOM 601 N N . GLN A 1 75 ? -14.356 15.348 -2.171 1.00 96.44 75 GLN A N 1
ATOM 602 C CA . GLN A 1 75 ? -14.895 14.938 -3.478 1.00 96.44 75 GLN A CA 1
ATOM 603 C C . GLN A 1 75 ? -13.888 15.132 -4.619 1.00 96.44 75 GLN A C 1
ATOM 605 O O . GLN A 1 75 ? -13.760 14.29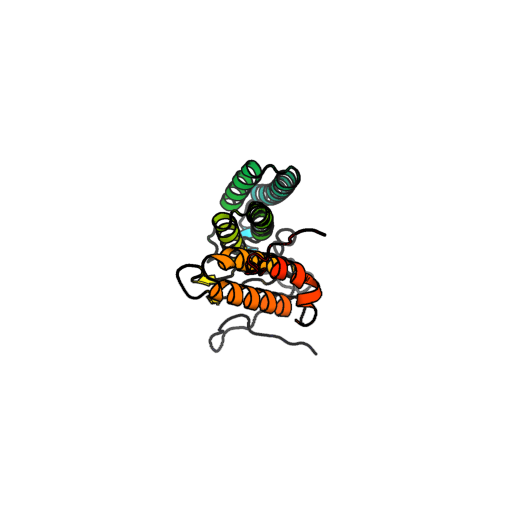8 -5.512 1.00 96.44 75 GLN A O 1
ATOM 610 N N . ARG A 1 76 ? -13.127 16.232 -4.584 1.00 97.31 76 ARG A N 1
ATOM 611 C CA . ARG A 1 76 ? -12.077 16.481 -5.572 1.00 97.31 76 ARG A CA 1
ATOM 612 C C . ARG A 1 76 ? -10.943 15.466 -5.440 1.00 97.31 76 ARG A C 1
ATOM 614 O O . ARG A 1 76 ? -10.441 15.007 -6.461 1.00 97.31 76 ARG A O 1
ATOM 621 N N . ALA A 1 77 ? -10.536 15.137 -4.214 1.00 97.75 77 ALA A N 1
ATOM 622 C CA . ALA A 1 77 ? -9.519 14.121 -3.970 1.00 97.75 77 ALA A CA 1
ATOM 623 C C . ALA A 1 77 ? -9.976 12.738 -4.466 1.00 97.75 77 ALA A C 1
ATOM 625 O O . ALA A 1 77 ? -9.215 12.095 -5.179 1.00 97.75 77 ALA A O 1
ATOM 626 N N . GLU A 1 78 ? -11.223 12.336 -4.196 1.00 98.00 78 GLU A N 1
ATOM 627 C CA . GLU A 1 78 ? -11.824 11.081 -4.688 1.00 98.00 78 GLU A CA 1
ATOM 628 C C . GLU A 1 78 ? -11.732 10.987 -6.220 1.00 98.00 78 GLU A C 1
ATOM 630 O O . GLU A 1 78 ? -11.164 10.039 -6.761 1.00 98.00 78 GLU A O 1
ATOM 635 N N . ILE A 1 79 ? -12.194 12.022 -6.932 1.00 98.19 79 ILE A N 1
ATOM 636 C CA . ILE A 1 79 ? -12.147 12.075 -8.404 1.00 98.19 79 ILE A CA 1
ATOM 637 C C . ILE A 1 79 ? -10.707 11.969 -8.926 1.00 98.19 79 ILE A C 1
ATOM 639 O O . ILE A 1 79 ? -10.444 11.283 -9.918 1.00 98.19 79 ILE A O 1
ATOM 643 N N . LEU A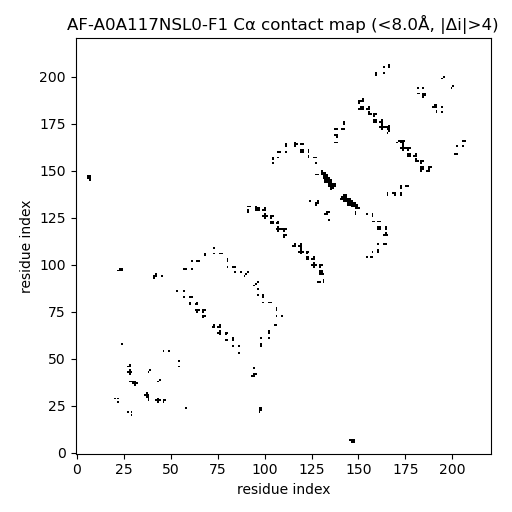 1 80 ? -9.764 12.664 -8.286 1.00 98.31 80 LEU A N 1
ATOM 644 C CA . LEU A 1 80 ? -8.362 12.648 -8.696 1.00 98.31 80 LEU A CA 1
ATOM 645 C C . LEU A 1 80 ? -7.693 11.294 -8.427 1.00 98.31 80 LEU A C 1
ATOM 647 O O . LEU A 1 80 ? -6.903 10.866 -9.264 1.00 98.31 80 LEU A O 1
ATOM 651 N N . ILE A 1 81 ? -8.023 10.617 -7.323 1.00 98.31 81 ILE A N 1
ATOM 652 C CA . ILE A 1 81 ? -7.531 9.269 -6.998 1.00 98.31 81 ILE A CA 1
ATOM 653 C C . ILE A 1 81 ? -8.019 8.262 -8.041 1.00 98.31 81 ILE A C 1
ATOM 655 O O . ILE A 1 81 ? -7.210 7.515 -8.588 1.00 98.31 81 ILE A O 1
ATOM 659 N N . GLU A 1 82 ? -9.305 8.285 -8.393 1.00 98.00 82 GLU A N 1
ATOM 660 C CA . GLU A 1 82 ? -9.842 7.403 -9.437 1.00 98.00 82 GLU A CA 1
ATOM 661 C C . GLU A 1 82 ? -9.223 7.687 -10.808 1.00 98.00 82 GLU A C 1
ATOM 663 O O . GLU A 1 82 ? -8.926 6.776 -11.582 1.00 98.00 82 GLU A O 1
ATOM 668 N N . SER A 1 83 ? -8.984 8.961 -11.117 1.00 97.56 83 SER A N 1
ATOM 669 C CA . SER A 1 83 ? -8.285 9.353 -12.340 1.00 97.56 83 SER A CA 1
ATOM 670 C C . SER A 1 83 ? -6.830 8.871 -12.349 1.00 97.56 83 SER A C 1
ATOM 672 O O . SER A 1 83 ? -6.353 8.394 -13.376 1.00 97.56 83 SER A O 1
ATOM 674 N N . LEU A 1 84 ? -6.131 8.943 -11.211 1.00 97.69 84 LEU A N 1
ATOM 675 C CA . LEU A 1 84 ? -4.767 8.438 -11.058 1.00 97.69 84 LEU A CA 1
ATOM 676 C C . LEU A 1 84 ? -4.718 6.913 -11.228 1.00 97.69 84 LEU A C 1
ATOM 678 O O . LEU A 1 84 ? -3.859 6.412 -11.953 1.00 97.69 84 LEU A O 1
ATOM 682 N N . ALA A 1 85 ? -5.663 6.180 -10.634 1.00 97.00 85 ALA A N 1
ATOM 683 C CA . ALA A 1 85 ? -5.750 4.724 -10.746 1.00 97.00 85 ALA A CA 1
ATOM 684 C C . ALA A 1 85 ? -5.894 4.266 -12.207 1.00 97.00 85 ALA A C 1
ATOM 686 O O . ALA A 1 85 ? -5.216 3.338 -12.640 1.00 97.00 85 ALA A O 1
ATOM 687 N N . LYS A 1 86 ? -6.677 4.994 -13.013 1.00 96.38 86 LYS A N 1
ATOM 688 C CA . LYS A 1 86 ? -6.857 4.722 -14.452 1.00 96.38 86 LYS A CA 1
ATOM 689 C C . LYS A 1 86 ? -5.594 4.904 -15.296 1.00 96.38 86 LYS A C 1
ATOM 691 O O . LYS A 1 86 ? -5.577 4.494 -16.453 1.00 96.38 86 LYS A O 1
ATOM 696 N N . THR A 1 87 ? -4.547 5.534 -14.763 1.00 95.94 87 THR A N 1
ATOM 697 C CA . THR A 1 87 ? -3.278 5.677 -15.490 1.00 95.94 87 THR A CA 1
ATOM 698 C C . THR A 1 87 ? -2.440 4.399 -15.476 1.00 95.94 87 THR A C 1
ATOM 700 O O . THR A 1 87 ? -1.488 4.303 -16.252 1.00 95.94 87 THR A O 1
ATOM 703 N N . TYR A 1 88 ? -2.742 3.435 -14.602 1.00 95.19 88 TYR A N 1
ATOM 704 C CA . TYR A 1 88 ? -2.047 2.152 -14.522 1.00 95.19 88 TYR A CA 1
ATOM 705 C C . TYR A 1 88 ? -2.653 1.157 -15.515 1.00 95.19 88 TYR A C 1
ATOM 707 O O . TYR A 1 88 ? -3.861 0.940 -15.530 1.00 95.19 88 TYR A O 1
ATOM 715 N N . ARG A 1 89 ? -1.808 0.580 -16.379 1.00 93.50 89 ARG A N 1
ATOM 716 C CA . ARG A 1 89 ? -2.242 -0.322 -17.462 1.00 93.50 89 ARG A CA 1
ATOM 717 C C . ARG A 1 89 ? -2.412 -1.762 -16.991 1.00 93.50 89 ARG A C 1
ATOM 719 O O . ARG A 1 89 ? -3.319 -2.453 -17.443 1.00 93.50 89 ARG A O 1
ATOM 726 N N . HIS A 1 90 ? -1.518 -2.200 -16.112 1.00 94.81 90 HIS A N 1
ATOM 727 C CA . HIS A 1 90 ? -1.491 -3.559 -15.591 1.00 94.81 90 HIS A CA 1
ATOM 728 C C . HIS A 1 90 ? -2.210 -3.632 -14.244 1.00 94.81 90 HIS A C 1
ATOM 730 O O . HIS A 1 90 ? -2.142 -2.673 -13.471 1.00 94.81 90 HIS A O 1
ATOM 736 N N . PRO A 1 91 ? -2.884 -4.748 -13.940 1.00 93.25 91 PRO A N 1
ATOM 737 C CA . PRO A 1 91 ? -3.537 -4.937 -12.654 1.00 93.25 91 PRO A CA 1
ATOM 738 C C . PRO A 1 91 ? -2.508 -5.213 -11.537 1.00 93.25 91 PRO A C 1
ATOM 740 O O . PRO A 1 91 ? -1.334 -5.491 -11.811 1.00 93.25 91 PRO A O 1
ATOM 743 N N . LEU A 1 92 ? -2.940 -5.117 -10.274 1.00 91.31 92 LEU A N 1
ATOM 744 C CA . LEU A 1 92 ? -2.066 -5.175 -9.088 1.00 91.31 92 LEU A CA 1
ATOM 745 C C . LEU A 1 92 ? -1.357 -6.522 -8.907 1.00 91.31 92 LEU A C 1
ATOM 747 O O . LEU A 1 92 ? -0.276 -6.582 -8.322 1.00 91.31 92 LEU A O 1
ATOM 751 N N . GLU A 1 93 ? -1.926 -7.596 -9.450 1.00 88.62 93 GLU A N 1
ATOM 752 C CA . GLU A 1 93 ? -1.337 -8.936 -9.449 1.00 88.62 93 GLU A CA 1
ATOM 753 C C . GLU A 1 93 ? -0.083 -9.010 -10.330 1.00 88.62 93 GLU A C 1
ATOM 755 O O . GLU A 1 93 ? 0.759 -9.884 -10.133 1.00 88.62 93 GLU A O 1
ATOM 760 N N . GLN A 1 94 ? 0.048 -8.096 -11.299 1.00 89.81 94 GLN A N 1
ATOM 761 C CA . GLN A 1 94 ? 1.177 -8.033 -12.227 1.00 89.81 94 GLN A CA 1
ATOM 762 C C . GLN A 1 94 ? 2.180 -6.943 -11.840 1.00 89.81 94 GLN A C 1
ATOM 764 O O . GLN A 1 94 ? 3.389 -7.173 -11.891 1.00 89.81 94 GLN A O 1
ATOM 769 N N . VAL A 1 95 ? 1.696 -5.748 -11.483 1.00 92.81 95 VAL A N 1
ATOM 770 C CA . VAL A 1 95 ? 2.543 -4.574 -11.227 1.00 92.81 95 VAL A CA 1
ATOM 771 C C . VAL A 1 95 ? 1.991 -3.760 -10.061 1.00 92.81 95 VAL A C 1
ATOM 773 O O . VAL A 1 95 ? 0.819 -3.397 -10.047 1.00 92.81 95 VAL A O 1
ATOM 776 N N . LEU A 1 96 ? 2.860 -3.409 -9.109 1.00 93.12 96 LEU A N 1
ATOM 777 C CA . LEU A 1 96 ? 2.494 -2.567 -7.968 1.00 93.12 96 LEU A CA 1
ATOM 778 C C . LEU A 1 96 ? 2.172 -1.132 -8.402 1.00 93.12 96 LEU A C 1
ATOM 780 O O . LEU A 1 96 ? 2.916 -0.517 -9.169 1.00 93.12 96 LEU A O 1
ATOM 784 N N . HIS A 1 97 ? 1.107 -0.554 -7.849 1.00 94.25 97 HIS A N 1
ATOM 785 C CA . HIS A 1 97 ? 0.687 0.823 -8.128 1.00 94.25 97 HIS A CA 1
ATOM 786 C C . HIS A 1 97 ? 1.181 1.773 -7.036 1.00 94.25 97 HIS A C 1
ATOM 788 O O . HIS A 1 97 ? 0.395 2.423 -6.350 1.00 94.25 97 HIS A O 1
ATOM 794 N N . LEU A 1 98 ? 2.503 1.889 -6.878 1.00 91.56 98 LEU A N 1
ATOM 795 C CA . LEU A 1 98 ? 3.113 2.638 -5.767 1.00 91.56 98 LEU A CA 1
ATOM 796 C C . LEU A 1 98 ? 2.673 4.109 -5.658 1.00 91.56 98 LEU A C 1
ATOM 798 O O . LEU A 1 98 ? 2.793 4.708 -4.600 1.00 91.56 98 LEU A O 1
ATOM 802 N N . GLY A 1 99 ? 2.167 4.725 -6.725 1.00 93.12 99 GLY A N 1
ATOM 803 C CA . GLY A 1 99 ? 1.673 6.103 -6.658 1.00 93.12 99 GLY A CA 1
ATOM 804 C C . GLY A 1 99 ? 0.319 6.249 -5.958 1.00 93.12 99 GLY A C 1
ATOM 805 O O . GLY A 1 99 ? -0.072 7.376 -5.663 1.00 93.12 99 GLY A O 1
ATOM 806 N N . LEU A 1 100 ? -0.401 5.149 -5.707 1.00 94.94 100 LEU A N 1
ATOM 807 C CA . LEU A 1 100 ? -1.745 5.170 -5.124 1.00 94.94 100 LEU A CA 1
ATOM 808 C C . LEU A 1 100 ? -1.765 5.061 -3.600 1.00 94.94 100 LEU A C 1
ATOM 810 O O . LEU A 1 100 ? -2.697 5.581 -2.988 1.00 94.94 100 LEU A O 1
ATOM 814 N N . TRP A 1 101 ? -0.781 4.406 -2.978 1.00 94.00 101 TRP A N 1
ATOM 815 C CA . TRP A 1 101 ? -0.871 4.062 -1.553 1.00 94.00 101 TRP A CA 1
ATOM 816 C C . TRP A 1 101 ? -0.954 5.301 -0.652 1.00 94.00 101 TRP A C 1
ATOM 818 O O . TRP A 1 101 ? -1.776 5.333 0.261 1.00 94.00 101 TRP A O 1
ATOM 828 N N . GLU A 1 102 ? -0.168 6.343 -0.934 1.00 93.38 102 GLU A N 1
ATOM 829 C CA . GLU A 1 102 ? -0.128 7.567 -0.128 1.00 93.38 102 GLU A CA 1
ATOM 830 C C . GLU A 1 102 ? -1.427 8.380 -0.272 1.00 93.38 102 GLU A C 1
ATOM 832 O O . GLU A 1 102 ? -2.041 8.694 0.754 1.00 93.38 102 GLU A O 1
ATOM 837 N N . PRO A 1 103 ? -1.931 8.660 -1.496 1.00 95.88 103 PRO A N 1
ATOM 838 C CA . PRO A 1 103 ? -3.262 9.233 -1.686 1.00 95.88 103 PRO A CA 1
ATOM 839 C C . PRO A 1 103 ? -4.389 8.468 -0.986 1.00 95.88 103 PRO A C 1
ATOM 841 O O . PRO A 1 103 ? -5.234 9.085 -0.336 1.00 95.88 103 PRO A O 1
ATOM 844 N N . LEU A 1 104 ? -4.397 7.135 -1.103 1.00 97.25 104 LEU A N 1
ATOM 845 C CA . LEU A 1 104 ? -5.432 6.280 -0.519 1.00 97.25 104 LEU A CA 1
ATOM 846 C C . LEU A 1 104 ? -5.358 6.259 1.014 1.00 97.25 104 LEU A C 1
ATOM 848 O O . LEU A 1 104 ? -6.380 6.385 1.684 1.00 97.25 104 LEU A O 1
ATOM 852 N N . THR A 1 105 ? -4.155 6.194 1.583 1.00 95.38 105 THR A N 1
ATOM 853 C CA . THR A 1 105 ? -3.963 6.288 3.039 1.00 95.38 105 THR A CA 1
ATOM 854 C C . THR A 1 105 ? -4.390 7.664 3.553 1.00 95.38 105 THR A C 1
ATOM 856 O O . THR A 1 105 ? -5.081 7.771 4.564 1.00 95.38 105 THR A O 1
ATOM 859 N N . SER A 1 106 ? -4.054 8.731 2.823 1.00 95.62 106 SER A N 1
ATOM 860 C CA . SER A 1 106 ? -4.394 10.103 3.211 1.00 95.62 106 SER A CA 1
ATOM 861 C C . SER A 1 106 ? -5.902 10.356 3.200 1.00 95.62 106 SER A C 1
ATOM 863 O O . SER A 1 106 ? -6.428 10.986 4.117 1.00 95.62 106 SER A O 1
ATOM 865 N N . ILE A 1 107 ? -6.625 9.857 2.191 1.00 97.38 107 ILE A N 1
ATOM 866 C CA . ILE A 1 107 ? -8.087 9.982 2.176 1.00 97.38 107 ILE A CA 1
ATOM 867 C C . ILE A 1 107 ? -8.752 9.077 3.223 1.00 97.38 107 ILE A C 1
ATOM 869 O O . ILE A 1 107 ? -9.752 9.481 3.812 1.00 97.38 107 ILE A O 1
ATOM 873 N N . ALA A 1 108 ? -8.165 7.918 3.542 1.00 96.88 108 ALA A N 1
ATOM 874 C CA . ALA A 1 108 ? -8.640 7.068 4.633 1.00 96.88 108 ALA A CA 1
ATOM 875 C C . ALA A 1 108 ? -8.581 7.778 5.996 1.00 96.88 108 ALA A C 1
ATOM 877 O O . ALA A 1 108 ? -9.521 7.663 6.780 1.00 96.88 108 ALA A O 1
ATOM 878 N N . VAL A 1 109 ? -7.538 8.578 6.258 1.00 94.88 109 VAL A N 1
ATOM 879 C CA . VAL A 1 109 ? -7.464 9.436 7.460 1.00 94.88 109 VAL A CA 1
ATOM 880 C C . VAL A 1 109 ? -8.639 10.418 7.506 1.00 94.88 109 VAL A C 1
ATOM 882 O O . VAL A 1 109 ? -9.234 10.632 8.563 1.00 94.88 109 VAL A O 1
ATOM 885 N N . VAL A 1 110 ? -9.008 11.003 6.360 1.00 95.69 110 VAL A N 1
ATOM 886 C CA . VAL A 1 110 ? -10.166 11.904 6.275 1.00 95.69 110 VAL A CA 1
ATOM 887 C C . VAL A 1 110 ? -11.457 11.146 6.581 1.00 95.69 110 VAL A C 1
ATOM 889 O O . VAL A 1 110 ? -12.241 11.621 7.402 1.00 95.69 110 VAL A O 1
ATOM 892 N N . TYR A 1 111 ? -11.668 9.965 5.997 1.00 96.81 111 TYR A N 1
ATOM 893 C CA . TYR A 1 111 ? -12.838 9.137 6.296 1.00 96.81 111 TYR A CA 1
ATOM 894 C C . TYR A 1 111 ? -12.917 8.735 7.780 1.00 96.81 111 TYR A C 1
ATOM 896 O O . TYR A 1 111 ? -13.975 8.904 8.388 1.00 96.81 111 TYR A O 1
ATOM 904 N N . ASP A 1 112 ? -11.808 8.312 8.403 1.00 94.12 112 ASP A N 1
ATOM 905 C CA . ASP A 1 112 ? -11.764 7.987 9.841 1.00 94.12 112 ASP A CA 1
ATOM 906 C C . ASP A 1 112 ? -12.147 9.200 10.704 1.00 94.12 112 ASP A C 1
ATOM 908 O O . ASP A 1 112 ? -12.961 9.095 11.628 1.00 94.12 112 ASP A O 1
ATOM 912 N N . SER A 1 113 ? -11.637 10.389 10.358 1.00 93.12 113 SER A N 1
ATOM 913 C CA . SER A 1 113 ? -11.965 11.633 11.069 1.00 93.12 113 SER A CA 1
ATOM 914 C C . SER A 1 113 ? -13.455 11.990 10.990 1.00 93.12 113 SER A C 1
ATOM 916 O O . SER A 1 113 ? -14.011 12.549 11.935 1.00 93.12 113 SER A O 1
ATOM 918 N N . LEU A 1 114 ? -14.112 11.606 9.891 1.00 94.00 114 LEU A N 1
ATOM 919 C CA . LEU A 1 114 ? -15.544 11.785 9.647 1.00 94.00 114 LEU A CA 1
ATOM 920 C C . LEU A 1 114 ? -16.388 10.585 10.105 1.00 94.00 114 LEU A C 1
ATOM 922 O O . LEU A 1 114 ? -17.596 10.577 9.881 1.00 94.00 114 LEU A O 1
ATOM 926 N N . LYS A 1 115 ? -15.775 9.578 10.745 1.00 93.69 115 LYS A N 1
ATOM 927 C CA . LYS A 1 115 ? -16.424 8.332 11.192 1.00 93.69 115 LYS A CA 1
ATOM 928 C C . LYS A 1 115 ? -17.076 7.520 10.060 1.00 93.69 115 LYS A C 1
ATOM 930 O O . LYS A 1 115 ? -17.976 6.725 10.315 1.00 93.69 115 LYS A O 1
ATOM 935 N N . GLN A 1 116 ? -16.581 7.677 8.836 1.00 95.25 116 GLN A N 1
ATOM 936 C CA . GLN A 1 116 ? -16.979 6.937 7.636 1.00 95.25 116 GLN A CA 1
ATOM 937 C C . GLN A 1 116 ? -16.156 5.650 7.528 1.00 95.25 116 GLN A C 1
ATOM 939 O O . GLN A 1 116 ? -15.158 5.579 6.814 1.00 95.25 116 GLN A O 1
ATOM 944 N N . GLN A 1 117 ? -16.505 4.660 8.354 1.00 94.56 117 GLN A N 1
ATOM 945 C CA . GLN A 1 117 ? -15.651 3.490 8.581 1.00 94.56 117 GLN A CA 1
ATOM 946 C C . GLN A 1 117 ? -15.603 2.526 7.390 1.00 94.56 117 GLN A C 1
ATOM 948 O O . GLN A 1 117 ? -14.569 1.897 7.167 1.00 94.56 117 GLN A O 1
ATOM 953 N N . ASP A 1 118 ? -16.670 2.437 6.596 1.00 95.12 118 ASP A N 1
ATOM 954 C CA . ASP A 1 118 ? -16.692 1.586 5.404 1.00 95.12 118 ASP A CA 1
ATOM 955 C C . ASP A 1 118 ? -15.796 2.160 4.305 1.00 95.12 118 ASP A C 1
ATOM 957 O O . ASP A 1 118 ? -14.966 1.447 3.742 1.00 95.12 118 ASP A O 1
ATOM 961 N N . GLU A 1 119 ? -15.876 3.469 4.072 1.00 97.00 119 GLU A N 1
ATOM 962 C CA . GLU A 1 119 ? -15.028 4.171 3.113 1.00 97.00 119 GLU A CA 1
ATOM 963 C C . GLU A 1 119 ? -13.560 4.196 3.558 1.00 97.00 119 GLU A C 1
ATOM 965 O O . GLU A 1 119 ? -12.662 4.001 2.736 1.00 97.00 119 GLU A O 1
ATOM 970 N N . ALA A 1 120 ? -13.295 4.376 4.859 1.00 96.69 120 ALA A N 1
ATOM 971 C CA . ALA A 1 120 ? -11.945 4.291 5.415 1.00 96.69 120 ALA A CA 1
ATOM 972 C C . ALA A 1 120 ? -11.335 2.899 5.190 1.00 96.69 120 ALA A C 1
ATOM 974 O O . ALA A 1 120 ? -10.191 2.783 4.748 1.00 96.69 120 ALA A O 1
ATOM 975 N N . ARG A 1 121 ? -12.112 1.844 5.455 1.00 95.50 121 ARG A N 1
ATOM 976 C CA . ARG A 1 121 ? -11.702 0.448 5.279 1.00 95.50 121 ARG A CA 1
ATOM 977 C C . ARG A 1 121 ? -11.425 0.109 3.819 1.00 95.50 121 ARG A C 1
ATOM 979 O O . ARG A 1 121 ? -10.390 -0.490 3.531 1.00 95.50 121 ARG A O 1
ATOM 986 N N . GLU A 1 122 ? -12.299 0.525 2.906 1.00 96.50 122 GLU A N 1
ATOM 987 C CA . GLU A 1 122 ? -12.102 0.325 1.467 1.00 96.50 122 GLU A CA 1
ATOM 988 C C . GLU A 1 122 ? -10.844 1.053 0.968 1.00 96.50 122 GLU A C 1
ATOM 990 O O . GLU A 1 122 ? -9.999 0.465 0.291 1.00 96.50 122 GLU A O 1
ATOM 995 N N . ALA A 1 123 ? -10.659 2.316 1.365 1.00 97.50 123 ALA A N 1
ATOM 996 C CA . ALA A 1 123 ? -9.477 3.089 0.999 1.00 97.50 123 ALA A CA 1
ATOM 997 C C . ALA A 1 123 ? -8.178 2.448 1.519 1.00 97.50 123 ALA A C 1
ATOM 999 O O . ALA A 1 123 ? -7.207 2.343 0.767 1.00 97.50 123 ALA A O 1
ATOM 1000 N N . VAL A 1 124 ? -8.161 1.960 2.767 1.00 96.88 124 VAL A N 1
ATOM 1001 C CA . VAL A 1 124 ? -7.014 1.225 3.326 1.00 96.88 124 VAL A CA 1
ATOM 1002 C C . VAL A 1 124 ? -6.751 -0.075 2.571 1.00 96.88 124 VAL A C 1
ATOM 1004 O O . VAL A 1 124 ? -5.601 -0.355 2.237 1.00 96.88 124 VAL A O 1
ATOM 1007 N N . SER A 1 125 ? -7.792 -0.857 2.277 1.00 96.00 125 SER A N 1
ATOM 1008 C CA . SER A 1 125 ? -7.662 -2.116 1.534 1.00 96.00 125 SER A CA 1
ATOM 1009 C C . SER A 1 125 ? -6.984 -1.884 0.182 1.00 96.00 125 SER A C 1
ATOM 1011 O O . SER A 1 125 ? -5.986 -2.528 -0.150 1.00 96.00 125 SER A O 1
ATOM 1013 N N . ARG A 1 126 ? -7.440 -0.862 -0.551 1.00 96.88 126 ARG A N 1
ATOM 1014 C CA . ARG A 1 126 ? -6.833 -0.443 -1.820 1.00 96.88 126 ARG A CA 1
ATOM 1015 C C . ARG A 1 126 ? -5.402 0.073 -1.644 1.00 96.88 126 ARG A C 1
ATOM 1017 O O . ARG A 1 126 ? -4.558 -0.211 -2.490 1.00 96.88 126 ARG A O 1
ATOM 1024 N N . ALA A 1 127 ? -5.109 0.814 -0.571 1.00 96.38 127 ALA A N 1
ATOM 1025 C CA . ALA A 1 127 ? -3.761 1.320 -0.297 1.00 96.38 127 ALA A CA 1
ATOM 1026 C C . ALA A 1 127 ? -2.761 0.179 -0.064 1.00 96.38 127 ALA A C 1
ATOM 1028 O O . ALA A 1 127 ? -1.669 0.186 -0.632 1.00 96.38 127 ALA A O 1
ATOM 1029 N N . LEU A 1 128 ? -3.151 -0.816 0.735 1.00 96.12 128 LEU A N 1
ATOM 1030 C CA . LEU A 1 128 ? -2.340 -1.998 1.025 1.00 96.12 128 LEU A CA 1
ATOM 1031 C C . LEU A 1 128 ? -2.176 -2.871 -0.232 1.00 96.12 128 LEU A C 1
ATOM 1033 O O . LEU A 1 128 ? -1.066 -3.306 -0.542 1.00 96.12 128 LEU A O 1
ATOM 1037 N N . ALA A 1 129 ? -3.237 -3.058 -1.020 1.00 95.88 129 ALA A N 1
ATOM 1038 C CA . ALA A 1 129 ? -3.154 -3.772 -2.293 1.00 95.88 129 ALA A CA 1
ATOM 1039 C C . ALA A 1 129 ? -2.206 -3.075 -3.291 1.00 95.88 129 ALA A C 1
ATOM 1041 O O . ALA A 1 129 ? -1.418 -3.740 -3.963 1.00 95.88 129 ALA A O 1
ATOM 1042 N N . ALA A 1 130 ? -2.199 -1.735 -3.333 1.00 95.38 130 ALA A N 1
ATOM 1043 C CA . ALA A 1 130 ? -1.332 -0.946 -4.215 1.00 95.38 130 ALA A CA 1
ATOM 1044 C C . ALA A 1 130 ? 0.172 -1.200 -4.006 1.00 95.38 130 ALA A C 1
ATOM 1046 O O . ALA A 1 130 ? 0.966 -1.028 -4.935 1.00 95.38 130 ALA A O 1
ATOM 1047 N N . VAL A 1 131 ? 0.561 -1.636 -2.807 1.00 93.62 131 VAL A N 1
ATOM 1048 C CA . VAL A 1 131 ? 1.943 -1.991 -2.444 1.00 93.62 131 VAL A CA 1
ATOM 1049 C C . VAL A 1 131 ? 2.151 -3.502 -2.307 1.00 93.62 131 VAL A C 1
ATOM 1051 O O . VAL A 1 131 ? 3.209 -3.947 -1.868 1.00 93.62 131 VAL A O 1
ATOM 1054 N N . GLY A 1 132 ? 1.176 -4.309 -2.732 1.00 92.69 132 GLY A N 1
ATOM 1055 C CA . GLY A 1 132 ? 1.328 -5.751 -2.923 1.00 92.69 132 GLY A CA 1
ATOM 1056 C C . GLY A 1 132 ? 0.885 -6.625 -1.754 1.00 92.69 132 GLY A C 1
ATOM 1057 O O . GLY A 1 132 ? 1.209 -7.815 -1.758 1.00 92.69 132 GLY A O 1
ATOM 1058 N N . PHE A 1 133 ? 0.168 -6.074 -0.768 1.00 93.75 133 PHE A N 1
ATOM 1059 C CA . PHE A 1 133 ? -0.488 -6.911 0.236 1.00 93.75 133 PHE A CA 1
ATOM 1060 C C . PHE A 1 133 ? -1.641 -7.688 -0.396 1.00 93.75 133 PHE A C 1
ATOM 1062 O O . PHE A 1 133 ? -2.422 -7.141 -1.171 1.00 93.75 133 PHE A O 1
ATOM 1069 N N . VAL A 1 134 ? -1.779 -8.951 0.001 1.00 92.94 134 VAL A N 1
ATOM 1070 C CA . VAL A 1 134 ? -2.967 -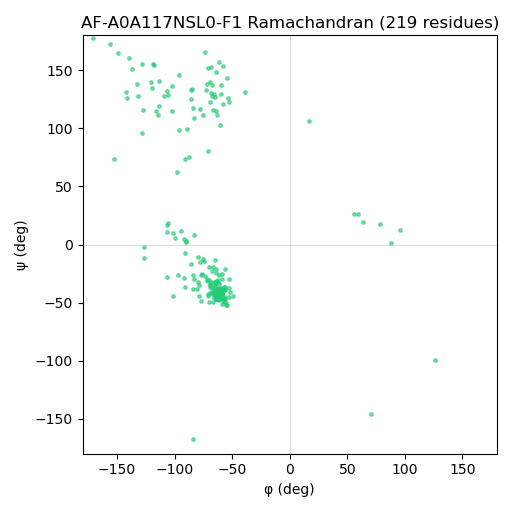9.763 -0.278 1.00 92.94 134 VAL A CA 1
ATOM 1071 C C . VAL A 1 134 ? -3.624 -10.067 1.058 1.00 92.94 134 VAL A C 1
ATOM 1073 O O . VAL A 1 134 ? -3.044 -10.771 1.890 1.00 92.94 134 VAL A O 1
ATOM 1076 N N . ILE A 1 135 ? -4.802 -9.487 1.274 1.00 93.81 135 ILE A N 1
ATOM 1077 C CA . ILE A 1 135 ? -5.549 -9.556 2.531 1.00 93.81 135 ILE A CA 1
ATOM 1078 C C . ILE A 1 135 ? -6.895 -10.214 2.250 1.00 93.81 135 ILE A C 1
ATOM 1080 O O . ILE A 1 135 ? -7.573 -9.860 1.290 1.00 93.81 135 ILE A O 1
ATOM 1084 N N . GLU A 1 136 ? -7.282 -11.154 3.103 1.00 92.81 136 GLU A N 1
ATOM 1085 C CA . GLU A 1 136 ? -8.582 -11.818 3.064 1.00 92.81 136 GLU A CA 1
ATOM 1086 C C . GLU A 1 136 ? -9.382 -11.541 4.340 1.00 92.81 136 GLU A C 1
ATOM 1088 O O . GLU A 1 136 ? -8.817 -11.291 5.411 1.00 92.81 136 GLU A O 1
ATOM 1093 N N . GLY A 1 137 ? -10.708 -11.621 4.217 1.00 91.00 137 GLY A N 1
ATOM 1094 C CA . GLY A 1 137 ? -11.653 -11.447 5.317 1.00 91.00 137 GLY A CA 1
ATOM 1095 C C . GLY A 1 137 ? -11.746 -10.007 5.821 1.00 91.00 137 GLY A C 1
ATOM 1096 O O . GLY A 1 137 ? -11.686 -9.056 5.045 1.00 91.00 137 GLY A O 1
ATOM 1097 N N . GLY A 1 138 ? -11.970 -9.834 7.126 1.00 88.12 138 GLY A N 1
ATOM 1098 C CA . GLY A 1 138 ? -12.221 -8.525 7.732 1.00 88.12 138 GLY A CA 1
ATOM 1099 C C . GLY A 1 138 ? -13.518 -8.539 8.523 1.00 88.12 138 GLY A C 1
ATOM 1100 O O . GLY A 1 138 ? -13.522 -9.009 9.651 1.00 88.12 138 GLY A O 1
ATOM 1101 N N . VAL A 1 139 ? -14.614 -8.036 7.953 1.00 86.19 139 VAL A N 1
ATOM 1102 C CA . VAL A 1 139 ? -15.916 -8.021 8.649 1.00 86.19 139 VAL A CA 1
ATOM 1103 C C . VAL A 1 139 ? -16.582 -9.395 8.632 1.00 86.19 139 VAL A C 1
ATOM 1105 O O . VAL A 1 139 ? -16.989 -9.893 9.674 1.00 86.19 139 VAL A O 1
ATOM 1108 N N . GLU A 1 140 ? -16.643 -10.039 7.467 1.00 87.31 140 GLU A N 1
ATOM 1109 C CA . GLU A 1 140 ? -17.391 -11.292 7.273 1.00 87.31 140 GLU A CA 1
ATOM 1110 C C . GLU A 1 140 ? -16.552 -12.556 7.537 1.00 87.31 140 GLU A C 1
ATOM 1112 O O . GLU A 1 140 ? -17.032 -13.675 7.386 1.00 87.31 140 GLU A O 1
ATOM 1117 N N . GLY A 1 141 ? -15.286 -12.407 7.946 1.00 90.44 141 GLY A N 1
ATOM 1118 C CA . GLY A 1 141 ? -14.389 -13.541 8.158 1.00 90.44 141 GLY A CA 1
ATOM 1119 C C . GLY A 1 141 ? -13.059 -13.179 8.824 1.00 90.44 141 GLY A C 1
ATOM 1120 O O . GLY A 1 141 ? -12.804 -12.007 9.112 1.00 90.44 141 GLY A O 1
ATOM 1121 N N . PRO A 1 142 ? -12.199 -14.175 9.105 1.00 92.50 142 PRO A N 1
ATOM 1122 C CA . PRO A 1 142 ? -10.863 -13.963 9.657 1.00 92.50 142 PRO A CA 1
ATOM 1123 C C . PRO A 1 142 ? -10.045 -12.981 8.823 1.00 92.50 142 PRO A C 1
ATOM 1125 O O . PRO A 1 142 ? -9.882 -13.186 7.629 1.00 92.50 142 PRO A O 1
ATOM 1128 N N . LEU A 1 143 ? -9.521 -11.932 9.461 1.00 95.31 143 LEU A N 1
ATOM 1129 C CA . LEU A 1 143 ? -8.606 -10.996 8.817 1.00 95.31 143 LEU A CA 1
ATOM 1130 C C . LEU A 1 143 ? -7.237 -11.667 8.698 1.00 95.31 143 LEU A C 1
ATOM 1132 O O . LEU A 1 143 ? -6.582 -11.892 9.717 1.00 95.31 143 LEU A O 1
ATOM 1136 N N . VAL A 1 144 ? -6.820 -11.987 7.475 1.00 94.62 144 VAL A N 1
ATOM 1137 C CA . VAL A 1 144 ? -5.585 -12.736 7.213 1.00 94.62 144 VAL A CA 1
ATOM 1138 C C . VAL A 1 144 ? -4.760 -12.050 6.134 1.00 94.62 144 VAL A C 1
ATOM 1140 O O . VAL A 1 144 ? -5.244 -11.810 5.033 1.00 94.62 144 VAL A O 1
ATOM 1143 N N . VAL A 1 145 ? -3.484 -11.795 6.425 1.00 92.88 145 VAL A N 1
ATOM 1144 C CA . VAL A 1 145 ? -2.490 -11.423 5.409 1.00 92.88 145 VAL A CA 1
ATOM 1145 C C . VAL A 1 145 ? -1.953 -12.700 4.765 1.00 92.88 145 VAL A C 1
ATOM 1147 O O . VAL A 1 145 ? -1.214 -13.447 5.401 1.00 92.88 145 VAL A O 1
ATOM 1150 N N . LYS A 1 146 ? -2.324 -12.958 3.508 1.00 91.00 146 LYS A N 1
ATOM 1151 C CA . LYS A 1 146 ? -1.803 -14.082 2.707 1.00 91.00 146 LYS A CA 1
ATOM 1152 C C . LYS A 1 146 ? -0.421 -13.797 2.142 1.00 91.00 146 LYS A C 1
ATOM 1154 O O . LYS A 1 146 ? 0.413 -14.688 2.033 1.00 91.00 146 LYS A O 1
ATOM 1159 N N . LYS A 1 147 ? -0.183 -12.539 1.787 1.00 88.81 147 LYS A N 1
ATOM 1160 C CA . LYS A 1 147 ? 1.095 -12.058 1.274 1.00 88.81 147 LYS A CA 1
ATOM 1161 C C . LYS A 1 147 ? 1.350 -10.680 1.847 1.00 88.81 147 LYS A C 1
ATOM 1163 O O . LYS A 1 147 ? 0.511 -9.790 1.701 1.00 88.81 147 LYS A O 1
ATOM 1168 N N . TRP A 1 148 ? 2.503 -10.509 2.481 1.00 89.12 148 TRP A N 1
ATOM 1169 C CA . TRP A 1 148 ? 2.953 -9.185 2.875 1.00 89.12 148 TRP A CA 1
ATOM 1170 C C . TRP A 1 148 ? 3.399 -8.413 1.640 1.00 89.12 148 TRP A C 1
ATOM 1172 O O . TRP A 1 148 ? 4.116 -8.933 0.781 1.00 89.12 148 TRP A O 1
ATOM 1182 N N . GLY A 1 149 ? 2.936 -7.172 1.553 1.00 89.31 149 GLY A N 1
ATOM 1183 C CA . GLY A 1 149 ? 3.397 -6.235 0.549 1.00 89.31 149 GLY A CA 1
ATOM 1184 C C . GLY A 1 149 ? 4.673 -5.531 0.984 1.00 89.31 149 GLY A C 1
ATOM 1185 O O . GLY A 1 149 ? 5.333 -5.869 1.971 1.00 89.31 149 GLY A O 1
ATOM 1186 N N . PHE A 1 150 ? 4.998 -4.491 0.236 1.00 86.88 150 PHE A N 1
ATOM 1187 C CA . PHE A 1 150 ? 6.063 -3.585 0.588 1.00 86.88 150 PHE A CA 1
ATOM 1188 C C . PHE A 1 150 ? 5.697 -2.804 1.853 1.00 86.88 150 PHE A C 1
ATOM 1190 O O . PHE A 1 150 ? 4.716 -2.066 1.866 1.00 86.88 150 PHE A O 1
ATOM 1197 N N . THR A 1 151 ? 6.463 -3.010 2.925 1.00 82.62 151 THR A N 1
ATOM 1198 C CA . THR A 1 151 ? 6.158 -2.476 4.257 1.00 82.62 151 THR A CA 1
ATOM 1199 C C . THR A 1 151 ? 7.036 -1.260 4.548 1.00 82.62 151 THR A C 1
ATOM 1201 O O . THR A 1 151 ? 8.257 -1.372 4.636 1.00 82.62 151 THR A O 1
ATOM 1204 N N . MET A 1 152 ? 6.398 -0.099 4.679 1.00 82.00 152 MET A N 1
ATOM 1205 C CA . MET A 1 152 ? 7.007 1.194 4.991 1.00 82.00 152 MET A CA 1
ATOM 1206 C C . MET A 1 152 ? 6.441 1.709 6.316 1.00 82.00 152 MET A C 1
ATOM 1208 O O . MET A 1 152 ? 5.321 1.360 6.694 1.00 82.00 152 MET A O 1
ATOM 1212 N N . ASP A 1 153 ? 7.200 2.564 6.991 1.00 73.38 153 ASP A N 1
ATOM 1213 C CA . ASP A 1 153 ? 6.849 3.180 8.274 1.00 73.38 153 ASP A CA 1
ATOM 1214 C C . ASP A 1 153 ? 5.442 3.809 8.279 1.00 73.38 153 ASP A C 1
ATOM 1216 O O . ASP A 1 153 ? 4.634 3.578 9.178 1.00 73.38 153 ASP A O 1
ATOM 1220 N N . ASN A 1 154 ? 5.095 4.536 7.224 1.00 76.81 154 ASN A N 1
ATOM 1221 C CA . ASN A 1 154 ? 3.798 5.191 7.067 1.00 76.81 154 ASN A CA 1
ATOM 1222 C C . ASN A 1 154 ? 2.611 4.231 6.839 1.00 76.81 154 ASN A C 1
ATOM 1224 O O . ASN A 1 154 ? 1.471 4.608 7.122 1.00 76.81 154 ASN A O 1
ATOM 1228 N N . LEU A 1 155 ? 2.836 2.984 6.411 1.00 86.44 155 LEU A N 1
ATOM 1229 C CA . LEU A 1 155 ? 1.763 1.998 6.215 1.00 86.44 155 LEU A CA 1
ATOM 1230 C C . LEU A 1 155 ? 1.226 1.437 7.533 1.00 86.44 155 LEU A C 1
ATOM 1232 O O . LEU A 1 155 ? 0.126 0.881 7.562 1.00 86.44 155 LEU A O 1
ATOM 1236 N N . VAL A 1 156 ? 1.939 1.641 8.643 1.00 92.62 156 VAL A N 1
ATOM 1237 C CA . VAL A 1 156 ? 1.433 1.340 9.991 1.00 92.62 156 VAL A CA 1
ATOM 1238 C C . VAL A 1 156 ? 0.134 2.107 10.263 1.00 92.62 156 VAL A C 1
ATOM 1240 O O . VAL A 1 156 ? -0.804 1.559 10.843 1.00 92.62 156 VAL A O 1
ATOM 1243 N N . VAL A 1 157 ? 0.024 3.342 9.760 1.00 92.25 157 VAL A N 1
ATOM 1244 C CA . VAL A 1 157 ? -1.188 4.166 9.887 1.00 92.25 157 VAL A CA 1
ATOM 1245 C C . VAL A 1 157 ? -2.381 3.521 9.181 1.00 92.25 157 VAL A C 1
ATOM 1247 O O . VAL A 1 157 ? -3.484 3.534 9.725 1.00 92.25 157 VAL A O 1
ATOM 1250 N N . ALA A 1 158 ? -2.174 2.907 8.013 1.00 95.06 158 ALA A N 1
ATOM 1251 C CA . ALA A 1 158 ? -3.237 2.216 7.289 1.00 95.06 158 ALA A CA 1
ATOM 1252 C C . ALA A 1 158 ? -3.804 1.051 8.122 1.00 95.06 158 ALA A C 1
ATOM 1254 O O . ALA A 1 158 ? -5.018 0.945 8.295 1.00 95.06 158 ALA A O 1
ATOM 1255 N N . TRP A 1 159 ? -2.937 0.242 8.741 1.00 95.69 159 TRP A N 1
ATOM 1256 C CA . TRP A 1 159 ? -3.357 -0.836 9.643 1.00 95.69 159 TRP A CA 1
ATOM 1257 C C . TRP A 1 159 ? -4.098 -0.335 10.888 1.00 95.69 159 TRP A C 1
ATOM 1259 O O . TRP A 1 159 ? -5.085 -0.945 11.302 1.00 95.69 159 TRP A O 1
ATOM 1269 N N . ILE A 1 160 ? -3.673 0.796 11.461 1.00 94.50 160 ILE A N 1
ATOM 1270 C CA . ILE A 1 160 ? -4.366 1.427 12.595 1.00 94.50 160 ILE A CA 1
ATOM 1271 C C . ILE A 1 160 ? -5.776 1.871 12.192 1.00 94.50 160 ILE A C 1
ATOM 1273 O O . ILE A 1 160 ? -6.729 1.609 12.926 1.00 94.50 160 ILE A O 1
ATOM 1277 N N . ILE A 1 161 ? -5.930 2.514 11.030 1.00 94.94 161 ILE A N 1
ATOM 1278 C CA . ILE A 1 161 ? -7.244 2.925 10.511 1.00 94.94 161 ILE A CA 1
ATOM 1279 C C . ILE A 1 161 ? -8.130 1.699 10.274 1.00 94.94 161 ILE A C 1
ATOM 1281 O O . ILE A 1 161 ? -9.292 1.699 10.682 1.00 94.94 161 ILE A O 1
ATOM 1285 N N . LEU A 1 162 ? -7.583 0.623 9.700 1.00 95.56 162 LEU A N 1
ATOM 1286 C CA . LEU A 1 162 ? -8.319 -0.629 9.534 1.00 95.56 162 LEU A CA 1
ATOM 1287 C C . LEU A 1 162 ? -8.802 -1.178 10.881 1.00 95.56 162 LEU A C 1
ATOM 1289 O O . LEU A 1 162 ? -9.980 -1.505 11.016 1.00 95.56 162 LEU A O 1
ATOM 1293 N N . GLY A 1 163 ? -7.933 -1.218 11.894 1.00 94.81 163 GLY A N 1
ATOM 1294 C CA . GLY A 1 163 ? -8.300 -1.644 13.245 1.00 94.81 163 GLY A CA 1
ATOM 1295 C C . GLY A 1 163 ? -9.445 -0.819 13.831 1.00 94.81 163 GLY A C 1
ATOM 1296 O O . GLY A 1 163 ? -10.443 -1.383 14.277 1.00 94.81 163 GLY A O 1
ATOM 1297 N N . LYS A 1 164 ? -9.363 0.513 13.743 1.00 93.31 164 LYS A N 1
ATOM 1298 C CA . LYS A 1 164 ? -10.439 1.417 14.182 1.00 93.31 164 LYS A CA 1
ATOM 1299 C C . LYS A 1 164 ? -11.757 1.153 13.458 1.00 93.31 164 LYS A C 1
ATOM 1301 O O . LYS A 1 164 ? -12.801 1.091 14.107 1.00 93.31 164 LYS A O 1
ATOM 1306 N N . SER A 1 165 ? -11.707 0.954 12.140 1.00 93.88 165 SER A N 1
ATOM 1307 C CA . SER A 1 165 ? -12.900 0.695 11.327 1.00 93.88 165 SER A CA 1
ATOM 1308 C C . SER A 1 165 ? -13.603 -0.608 11.687 1.00 93.88 165 SER A C 1
ATOM 1310 O O . SER A 1 165 ? -14.828 -0.695 11.625 1.00 93.88 165 SER A O 1
ATOM 1312 N N . LEU A 1 166 ? -12.840 -1.604 12.140 1.00 93.56 166 LEU A N 1
ATOM 1313 C CA . LEU A 1 166 ? -13.360 -2.904 12.541 1.00 93.56 166 LEU A CA 1
ATOM 1314 C C . LEU A 1 166 ? -13.831 -2.933 13.995 1.00 93.56 166 LEU A C 1
ATOM 1316 O O . LEU A 1 166 ? -14.571 -3.839 14.362 1.00 93.56 166 LEU A O 1
ATOM 1320 N N . LEU A 1 167 ? -13.447 -1.967 14.831 1.00 92.69 167 LEU A N 1
ATOM 1321 C CA . LEU A 1 167 ? -13.605 -2.086 16.280 1.00 92.69 167 LEU A CA 1
ATOM 1322 C C . LEU A 1 167 ? -15.058 -2.264 16.732 1.00 92.69 167 LEU A C 1
ATOM 1324 O O . LEU A 1 167 ? -15.319 -3.033 17.650 1.00 92.69 167 LEU A O 1
ATOM 1328 N N . LYS A 1 168 ? -16.008 -1.593 16.071 1.00 90.56 168 LYS A N 1
ATOM 1329 C CA . LYS A 1 168 ? -17.437 -1.689 16.415 1.00 90.56 168 LYS A CA 1
ATOM 1330 C C . LYS A 1 168 ? -18.147 -2.892 15.795 1.00 90.56 168 LYS A C 1
ATOM 1332 O O . LYS A 1 168 ? -19.164 -3.320 16.325 1.00 90.56 168 LYS A O 1
ATOM 1337 N N . VAL A 1 169 ? -17.650 -3.398 14.667 1.00 93.19 169 VAL A N 1
ATOM 1338 C CA . VAL A 1 169 ? -18.347 -4.407 13.845 1.00 93.19 169 VAL A CA 1
ATOM 1339 C C . VAL A 1 169 ? -17.729 -5.799 13.952 1.00 93.19 169 VAL A C 1
ATOM 1341 O O . VAL A 1 169 ? -18.426 -6.795 13.805 1.00 93.19 169 VAL A O 1
ATOM 1344 N N . ALA A 1 170 ? -16.428 -5.879 14.226 1.00 93.69 170 ALA A N 1
ATOM 1345 C CA . ALA A 1 170 ? -15.669 -7.112 14.367 1.00 93.69 170 ALA A CA 1
ATOM 1346 C C . ALA A 1 170 ? -14.457 -6.896 15.310 1.00 93.69 170 ALA A C 1
ATOM 1348 O O . ALA A 1 170 ? -13.311 -6.854 14.849 1.00 93.69 170 ALA A O 1
ATOM 1349 N N . PRO A 1 171 ? -14.672 -6.769 16.638 1.00 92.94 171 PRO A N 1
ATOM 1350 C CA . PRO A 1 171 ? -13.622 -6.409 17.601 1.00 92.94 171 PRO A CA 1
ATOM 1351 C C . PRO A 1 171 ? -12.398 -7.338 17.581 1.00 92.94 171 PRO A C 1
ATOM 1353 O O . PRO A 1 171 ? -11.256 -6.888 17.650 1.00 92.94 171 PRO A O 1
ATOM 1356 N N . GLU A 1 172 ? -12.602 -8.645 17.404 1.00 93.50 172 GLU A N 1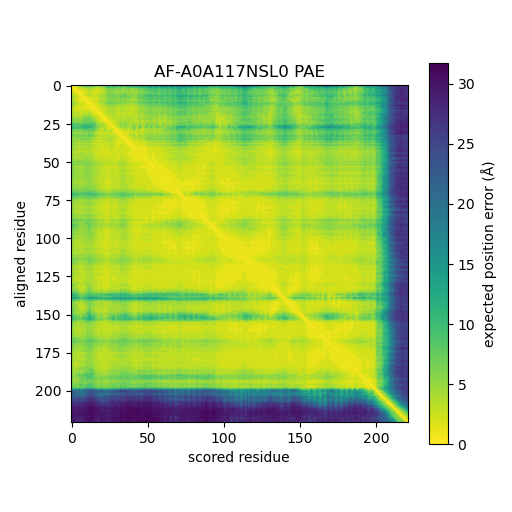
ATOM 1357 C CA . GLU A 1 172 ? -11.493 -9.604 17.283 1.00 93.50 172 GLU A CA 1
ATOM 1358 C C . GLU A 1 172 ? -10.608 -9.341 16.059 1.00 93.50 172 GLU A C 1
ATOM 1360 O O . GLU A 1 172 ? -9.398 -9.575 16.073 1.00 93.50 172 GLU A O 1
ATOM 1365 N N . ARG A 1 173 ? -11.216 -8.840 14.984 1.00 95.06 173 ARG A N 1
ATOM 1366 C CA . ARG A 1 173 ? -10.550 -8.513 13.721 1.00 95.06 173 ARG A CA 1
ATOM 1367 C C . ARG A 1 173 ? -9.839 -7.173 13.828 1.00 95.06 173 ARG A C 1
ATOM 1369 O O . ARG A 1 173 ? -8.752 -7.036 13.279 1.00 95.06 173 ARG A O 1
ATOM 1376 N N . ALA A 1 174 ? -10.381 -6.244 14.614 1.00 94.50 174 ALA A N 1
ATOM 1377 C CA . ALA A 1 174 ? -9.681 -5.027 15.008 1.00 94.50 174 ALA A CA 1
ATOM 1378 C C . ALA A 1 174 ? -8.392 -5.337 15.785 1.00 94.50 174 ALA A C 1
ATOM 1380 O O . ALA A 1 174 ? -7.330 -4.836 15.422 1.00 94.50 174 ALA A O 1
ATOM 1381 N N . MET A 1 175 ? -8.448 -6.240 16.773 1.00 93.50 175 MET A N 1
ATOM 1382 C CA . MET A 1 175 ? -7.247 -6.699 17.489 1.00 93.50 175 MET A CA 1
ATOM 1383 C C . MET A 1 175 ? -6.239 -7.373 16.549 1.00 93.50 175 MET A C 1
ATOM 1385 O O . MET A 1 175 ? -5.030 -7.188 16.678 1.00 93.50 175 MET A O 1
ATOM 1389 N N . GLN A 1 176 ? -6.717 -8.147 15.570 1.00 95.69 176 GLN A N 1
ATOM 1390 C CA . GLN A 1 176 ? -5.844 -8.738 14.557 1.00 95.69 176 GLN A CA 1
ATOM 1391 C C . GLN A 1 176 ? -5.192 -7.676 13.655 1.00 95.69 176 GLN A C 1
ATOM 1393 O O . GLN A 1 176 ? -4.006 -7.793 13.350 1.00 95.69 176 GLN A O 1
ATOM 1398 N N . ALA A 1 177 ? -5.928 -6.637 13.257 1.00 95.62 177 ALA A N 1
ATOM 1399 C CA . ALA A 1 177 ? -5.385 -5.517 12.493 1.00 95.62 177 ALA A CA 1
ATOM 1400 C C . ALA A 1 177 ? -4.320 -4.751 13.293 1.00 95.62 177 ALA A C 1
ATOM 1402 O O . ALA A 1 177 ? -3.285 -4.402 12.733 1.00 95.62 177 ALA A O 1
ATOM 1403 N N . GLU A 1 178 ? -4.508 -4.565 14.605 1.00 94.25 178 GLU A N 1
ATOM 1404 C CA . GLU A 1 178 ? -3.474 -3.995 15.479 1.00 94.25 178 GLU A CA 1
ATOM 1405 C C . GLU A 1 178 ? -2.219 -4.878 15.523 1.00 94.25 178 GLU A C 1
ATOM 1407 O O . GLU A 1 178 ? -1.104 -4.371 15.398 1.00 94.25 178 GLU A O 1
ATOM 1412 N N . ARG A 1 179 ? -2.373 -6.204 15.639 1.00 93.88 179 ARG A N 1
ATOM 1413 C CA . ARG A 1 179 ? -1.227 -7.125 15.561 1.00 93.88 179 ARG A CA 1
AT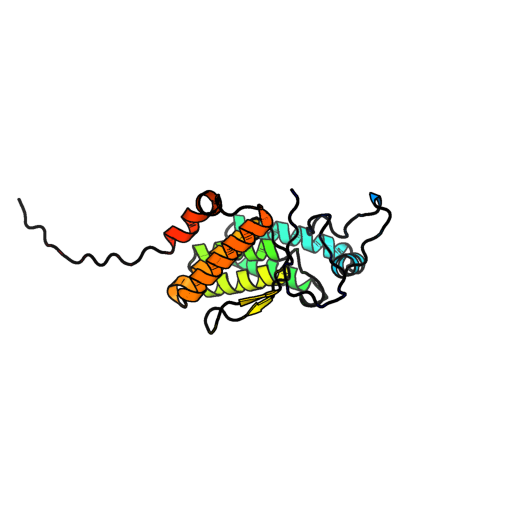OM 1414 C C . ARG A 1 179 ? -0.473 -6.974 14.240 1.00 93.88 179 ARG A C 1
ATOM 1416 O O . ARG A 1 179 ? 0.756 -6.981 14.240 1.00 93.88 179 ARG A O 1
ATOM 1423 N N . TYR A 1 180 ? -1.186 -6.797 13.128 1.00 94.50 180 TYR A N 1
ATOM 1424 C CA . TYR A 1 180 ? -0.557 -6.516 11.839 1.00 94.50 180 TYR A CA 1
ATOM 1425 C C . TYR A 1 180 ? 0.089 -5.129 11.774 1.00 94.50 180 TYR A C 1
ATOM 1427 O O . TYR A 1 180 ? 1.165 -5.017 11.194 1.00 94.50 180 TYR A O 1
ATOM 1435 N N . ALA A 1 181 ? -0.470 -4.111 12.435 1.00 94.06 181 ALA A N 1
ATOM 1436 C CA . ALA A 1 181 ? 0.170 -2.803 12.577 1.00 94.06 181 ALA A CA 1
ATOM 1437 C C . ALA A 1 181 ? 1.513 -2.907 13.319 1.00 94.06 181 ALA A C 1
ATOM 1439 O O . ALA A 1 181 ? 2.518 -2.378 12.848 1.00 94.06 181 ALA A O 1
ATOM 1440 N N . ARG A 1 182 ? 1.551 -3.641 14.440 1.00 92.38 182 ARG A N 1
ATOM 1441 C CA . ARG A 1 182 ? 2.783 -3.898 15.208 1.00 92.38 182 ARG A CA 1
ATOM 1442 C C . ARG A 1 182 ? 3.804 -4.690 14.401 1.00 92.38 182 ARG A C 1
ATOM 1444 O O . ARG A 1 182 ? 4.983 -4.361 14.416 1.00 92.38 182 ARG A O 1
ATOM 1451 N N . MET A 1 183 ? 3.355 -5.696 13.653 1.00 90.81 183 MET A N 1
ATOM 1452 C CA . MET A 1 183 ? 4.229 -6.465 12.766 1.00 90.81 183 MET A CA 1
ATOM 1453 C C . MET A 1 183 ? 4.800 -5.593 11.640 1.00 90.81 183 MET A C 1
ATOM 1455 O O 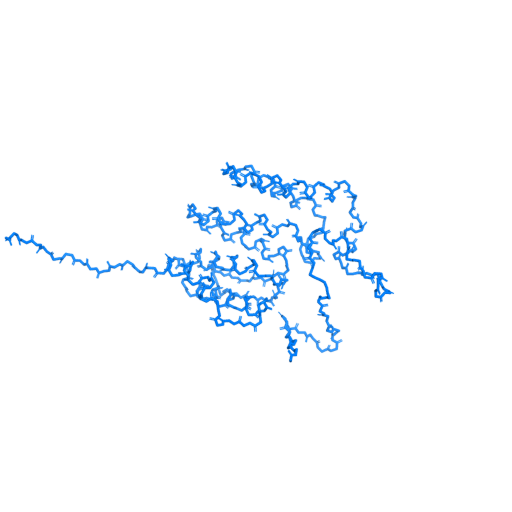. MET A 1 183 ? 5.993 -5.664 11.364 1.00 90.81 183 MET A O 1
ATOM 1459 N N . ALA A 1 184 ? 3.980 -4.742 11.016 1.00 91.00 184 ALA A N 1
ATOM 1460 C CA . ALA A 1 184 ? 4.439 -3.808 9.993 1.00 91.00 184 ALA A CA 1
ATOM 1461 C C . ALA A 1 184 ? 5.487 -2.835 10.557 1.00 91.00 184 ALA A C 1
ATOM 1463 O O . ALA A 1 184 ? 6.529 -2.620 9.943 1.00 91.00 184 ALA A O 1
ATOM 1464 N N . TYR A 1 185 ? 5.248 -2.322 11.765 1.00 90.69 185 TYR A N 1
ATOM 1465 C CA . TYR A 1 185 ? 6.194 -1.473 12.480 1.00 90.69 185 TYR A CA 1
ATOM 1466 C C . TYR A 1 185 ? 7.513 -2.194 12.767 1.00 90.69 185 TYR A C 1
ATOM 1468 O O . TYR A 1 185 ? 8.575 -1.680 12.432 1.00 90.69 185 TYR A O 1
ATOM 1476 N N . LEU A 1 186 ? 7.448 -3.422 13.287 1.00 88.25 186 LEU A N 1
ATOM 1477 C CA . LEU A 1 186 ? 8.620 -4.258 13.538 1.00 88.25 186 LEU A CA 1
ATOM 1478 C C . LEU A 1 186 ? 9.434 -4.507 12.259 1.00 88.25 186 LEU A C 1
ATOM 1480 O O . LEU A 1 186 ? 10.661 -4.490 12.306 1.00 88.25 186 LEU A O 1
ATOM 1484 N N . ILE A 1 187 ? 8.770 -4.727 11.119 1.00 85.00 187 ILE A N 1
ATOM 1485 C CA . ILE A 1 187 ? 9.434 -4.913 9.821 1.00 85.00 187 ILE A CA 1
ATOM 1486 C C . ILE A 1 187 ? 10.148 -3.629 9.377 1.00 85.00 187 ILE A C 1
ATOM 1488 O O . ILE A 1 187 ? 11.278 -3.707 8.899 1.00 85.00 187 ILE A O 1
ATOM 1492 N N . SER A 1 188 ? 9.514 -2.462 9.524 1.00 84.31 188 SER A N 1
ATOM 1493 C CA . SER A 1 188 ? 10.068 -1.188 9.045 1.00 84.31 188 SER A CA 1
ATOM 1494 C C . SER A 1 188 ? 11.110 -0.569 9.979 1.00 84.31 188 SER A C 1
ATOM 1496 O O . SER A 1 188 ? 12.088 -0.003 9.500 1.00 84.31 188 SER A O 1
ATOM 1498 N N . VAL A 1 189 ? 10.912 -0.659 11.294 1.00 85.88 189 VAL A N 1
ATOM 1499 C CA . VAL A 1 189 ? 11.755 -0.009 12.314 1.00 85.88 189 VAL A CA 1
ATOM 1500 C C . VAL A 1 189 ? 12.798 -0.975 12.885 1.00 85.88 189 VAL A C 1
ATOM 1502 O O . VAL A 1 189 ? 13.877 -0.556 13.298 1.00 85.88 189 VAL A O 1
ATOM 1505 N N . GLY A 1 190 ? 12.518 -2.281 12.862 1.00 85.62 190 GLY A N 1
ATOM 1506 C CA . GLY A 1 190 ? 13.396 -3.321 13.406 1.00 85.62 190 GLY A CA 1
ATOM 1507 C C . GLY A 1 190 ? 13.175 -3.625 14.892 1.00 85.62 190 GLY A C 1
ATOM 1508 O O . GLY A 1 190 ? 13.859 -4.490 15.438 1.00 85.62 190 GLY A O 1
ATOM 1509 N N . GLU A 1 191 ? 12.220 -2.954 15.537 1.00 88.12 191 GLU A N 1
ATOM 1510 C CA . GLU A 1 191 ? 11.795 -3.171 16.925 1.00 88.12 191 GLU A CA 1
ATOM 1511 C C . GLU A 1 191 ? 10.300 -2.836 17.096 1.00 88.12 191 GLU A C 1
ATOM 1513 O O . GLU A 1 191 ? 9.706 -2.228 16.209 1.00 88.12 191 GLU A O 1
ATOM 1518 N N . ASP A 1 192 ? 9.675 -3.264 18.197 1.00 87.38 192 ASP A N 1
ATOM 1519 C CA . ASP A 1 192 ? 8.257 -3.014 18.513 1.00 87.38 192 ASP A CA 1
ATOM 1520 C C . ASP A 1 192 ? 8.023 -2.377 19.895 1.00 87.38 192 ASP A C 1
ATOM 1522 O O . ASP A 1 192 ? 6.887 -2.040 20.238 1.00 87.38 192 ASP A O 1
ATOM 1526 N N . ALA A 1 193 ? 9.080 -2.157 20.678 1.00 90.25 193 ALA A N 1
ATOM 1527 C CA . ALA A 1 193 ? 9.000 -1.586 22.017 1.00 90.25 193 ALA A CA 1
ATOM 1528 C C . ALA A 1 193 ? 8.573 -0.113 21.985 1.00 90.25 193 ALA A C 1
ATOM 1530 O O . ALA A 1 193 ? 7.874 0.347 22.891 1.00 90.25 193 ALA A O 1
ATOM 1531 N N . SER A 1 194 ? 8.949 0.630 20.940 1.00 91.88 194 SER A N 1
ATOM 1532 C CA . SER A 1 194 ? 8.554 2.033 20.783 1.00 91.88 194 SER A CA 1
ATOM 1533 C C . SER A 1 194 ? 7.236 2.235 20.015 1.00 91.88 194 SER A C 1
ATOM 1535 O O . SER A 1 194 ? 6.769 3.371 19.861 1.00 91.88 194 SER A O 1
ATOM 1537 N N . PHE A 1 195 ? 6.553 1.145 19.628 1.00 91.12 195 PHE A N 1
ATOM 1538 C CA . PHE A 1 195 ? 5.265 1.198 18.927 1.00 91.12 195 PHE A CA 1
ATOM 1539 C C . PHE A 1 195 ? 4.215 2.003 19.701 1.00 91.12 195 PHE A C 1
ATOM 1541 O O . PHE A 1 195 ? 3.598 2.911 19.147 1.00 91.12 195 PHE A O 1
ATOM 1548 N N . ASP A 1 196 ? 4.018 1.711 20.990 1.00 90.44 196 ASP A N 1
ATOM 1549 C CA . ASP A 1 196 ? 2.980 2.368 21.793 1.00 90.44 196 ASP A CA 1
ATOM 1550 C C . ASP A 1 196 ? 3.303 3.838 22.087 1.00 90.44 196 ASP A C 1
ATOM 1552 O O . ASP A 1 196 ? 2.392 4.663 22.166 1.00 90.44 196 ASP A O 1
ATOM 1556 N N . ALA A 1 197 ? 4.584 4.195 22.187 1.00 88.69 197 ALA A N 1
ATOM 1557 C CA . ALA A 1 197 ? 4.998 5.592 22.289 1.00 88.69 197 ALA A CA 1
ATOM 1558 C C . ALA A 1 197 ? 4.710 6.362 20.988 1.00 88.69 197 ALA A C 1
ATOM 1560 O O . ALA A 1 197 ? 4.298 7.520 21.034 1.00 88.69 197 ALA A O 1
ATOM 1561 N N . THR A 1 198 ? 4.874 5.705 19.836 1.00 87.12 198 THR A N 1
ATOM 1562 C CA . THR A 1 198 ? 4.665 6.308 18.512 1.00 87.12 198 THR A CA 1
ATOM 1563 C C . THR A 1 198 ? 3.180 6.392 18.138 1.00 87.12 198 THR A C 1
ATOM 1565 O O . THR A 1 198 ? 2.710 7.421 17.656 1.00 87.12 198 THR A O 1
ATOM 1568 N N . TYR A 1 199 ? 2.421 5.319 18.377 1.00 84.94 199 TYR A N 1
ATOM 1569 C CA . TYR A 1 199 ? 1.057 5.142 17.867 1.00 84.94 199 TYR A CA 1
ATOM 1570 C C . TYR A 1 199 ? 0.007 4.816 18.935 1.00 84.94 199 TYR A C 1
ATOM 1572 O O . TYR A 1 199 ? -1.189 4.893 18.648 1.00 84.94 199 TYR A O 1
ATOM 1580 N N . GLY A 1 200 ? 0.399 4.493 20.169 1.00 68.50 200 GLY A N 1
ATOM 1581 C CA . GLY A 1 200 ? -0.506 3.992 21.211 1.00 68.50 200 GLY A CA 1
ATOM 1582 C C . GLY A 1 200 ? -1.622 4.965 21.605 1.00 68.50 200 GLY A C 1
ATOM 1583 O O . GLY A 1 200 ? -2.709 4.527 21.982 1.00 68.50 200 GLY A O 1
ATOM 1584 N N . MET A 1 201 ? -1.429 6.279 21.437 1.00 59.50 201 MET A N 1
ATOM 1585 C CA . MET A 1 201 ? -2.516 7.258 21.609 1.00 59.50 201 MET A CA 1
ATOM 1586 C C . MET A 1 201 ? -3.625 7.102 20.555 1.00 59.50 201 MET A C 1
ATOM 1588 O O . MET A 1 201 ? -4.796 7.310 20.856 1.00 59.50 201 MET A O 1
ATOM 1592 N N . SER A 1 202 ? -3.287 6.685 19.332 1.00 57.88 202 SER A N 1
ATOM 1593 C CA . SER A 1 202 ? -4.257 6.539 18.238 1.00 57.88 202 SER A CA 1
ATOM 1594 C C . SER A 1 202 ? -5.178 5.329 18.407 1.00 57.88 202 SER A C 1
ATOM 1596 O O . SER A 1 202 ? -6.298 5.360 17.903 1.00 57.88 202 SER A O 1
ATOM 1598 N N . LEU A 1 203 ? -4.730 4.280 19.103 1.00 51.50 203 LEU A N 1
ATOM 1599 C CA . LEU A 1 203 ? -5.504 3.055 19.344 1.00 51.50 203 LEU A CA 1
ATOM 1600 C C . LEU A 1 203 ? -6.321 3.130 20.645 1.00 51.50 203 LEU A C 1
ATOM 1602 O O . LEU A 1 203 ? -7.473 2.702 20.665 1.00 51.50 203 LEU A O 1
ATOM 1606 N N . LYS A 1 204 ? -5.786 3.757 21.703 1.00 48.38 204 LYS A N 1
ATOM 1607 C CA . LYS A 1 204 ? -6.489 3.916 22.992 1.00 48.38 204 LYS A CA 1
ATOM 1608 C C . LYS A 1 204 ? -7.743 4.791 22.901 1.00 48.38 204 LYS A C 1
ATOM 1610 O O . LYS A 1 204 ? -8.747 4.448 23.507 1.00 48.38 204 LYS A O 1
ATOM 1615 N N . VAL A 1 205 ? -7.730 5.845 22.076 1.00 50.41 205 VAL A N 1
ATOM 1616 C CA . VAL A 1 205 ? -8.914 6.696 21.813 1.00 50.41 205 VAL A CA 1
ATOM 1617 C C . VAL A 1 205 ? -10.051 5.921 21.127 1.00 50.41 205 VAL A C 1
ATOM 1619 O O . VAL A 1 205 ? -11.206 6.333 21.180 1.00 50.41 205 VAL A O 1
ATOM 1622 N N . ALA A 1 206 ? -9.756 4.795 20.470 1.00 48.06 206 ALA A N 1
ATOM 1623 C CA . ALA A 1 206 ? -10.785 3.961 19.858 1.00 48.06 206 ALA A CA 1
ATOM 1624 C C . ALA A 1 206 ? -11.434 2.998 20.867 1.00 48.06 206 ALA A C 1
ATOM 1626 O O . ALA A 1 206 ? -12.605 2.670 20.707 1.00 48.06 206 ALA A O 1
ATOM 1627 N N . TYR A 1 207 ? -10.693 2.573 21.896 1.00 38.84 207 TYR A N 1
ATOM 1628 C CA . TYR A 1 207 ? -11.084 1.505 22.820 1.00 38.84 207 TYR A CA 1
ATOM 1629 C C . TYR A 1 207 ? -11.778 1.991 24.102 1.00 38.84 207 TYR A C 1
ATOM 1631 O O . TYR A 1 207 ? -11.931 1.191 25.012 1.00 38.84 207 TYR A O 1
ATOM 1639 N N . GLU A 1 208 ? -12.209 3.251 24.234 1.00 35.84 208 GLU A N 1
ATOM 1640 C CA . GLU A 1 208 ? -12.994 3.635 25.421 1.00 35.84 208 GLU A CA 1
ATOM 1641 C C . GLU A 1 208 ? -14.322 2.850 25.444 1.00 35.84 208 GLU A C 1
ATOM 1643 O O . GLU A 1 208 ? -15.171 3.060 24.568 1.00 35.84 208 GLU A O 1
ATOM 1648 N N . PRO A 1 209 ? -14.518 1.917 26.401 1.00 36.06 209 PRO A N 1
ATOM 1649 C CA . PRO A 1 209 ? -15.817 1.294 26.578 1.00 36.06 209 PRO A CA 1
ATOM 1650 C C . PRO A 1 209 ? -16.792 2.356 27.111 1.00 36.06 209 PRO A C 1
ATOM 1652 O O . PRO A 1 209 ? -16.358 3.298 27.782 1.00 36.06 209 PRO A O 1
ATOM 1655 N N . PRO A 1 210 ? -18.108 2.235 26.855 1.00 36.31 210 PRO A N 1
ATOM 1656 C CA . PRO A 1 210 ? -19.077 3.073 27.543 1.00 36.31 210 PRO A CA 1
ATOM 1657 C C . PRO A 1 210 ? -18.895 2.836 29.041 1.00 36.31 210 PRO A C 1
ATOM 1659 O O . PRO A 1 210 ? -18.995 1.700 29.501 1.00 36.31 210 PRO A O 1
ATOM 1662 N N . SER A 1 211 ? -18.588 3.890 29.792 1.00 36.31 211 SER A N 1
ATOM 1663 C CA . SER A 1 211 ? -18.623 3.841 31.246 1.00 36.31 211 SER A CA 1
ATOM 1664 C C . SER A 1 211 ? -20.052 3.500 31.674 1.00 36.31 211 SER A C 1
ATOM 1666 O O . SER A 1 211 ? -20.942 4.353 31.627 1.00 36.31 211 SER A O 1
ATOM 1668 N N . GLU A 1 212 ? -20.285 2.250 32.063 1.00 40.88 212 GLU A N 1
ATOM 1669 C CA . GLU A 1 212 ? -21.419 1.879 32.900 1.00 40.88 212 GLU A CA 1
ATOM 1670 C C . GLU A 1 212 ? -21.157 2.415 34.309 1.00 40.88 212 GLU A C 1
ATOM 1672 O O . GLU A 1 212 ? -20.722 1.687 35.191 1.00 40.88 212 GLU A O 1
ATOM 1677 N N . GLU A 1 213 ? -21.421 3.699 34.532 1.00 34.22 213 GLU A N 1
ATOM 1678 C CA . GLU A 1 213 ? -21.722 4.190 35.876 1.00 34.22 213 GLU A CA 1
ATOM 1679 C C . GLU A 1 213 ? -23.017 4.990 35.817 1.00 34.22 213 GLU A C 1
ATOM 1681 O O . GLU A 1 213 ? -23.083 6.158 35.428 1.00 34.22 213 GLU A O 1
ATOM 1686 N N . GLY A 1 214 ? -24.086 4.266 36.144 1.00 32.62 214 GLY A N 1
ATOM 1687 C CA . GLY A 1 214 ? -25.392 4.819 36.418 1.00 32.62 214 GLY A CA 1
ATOM 1688 C C . GLY A 1 214 ? -25.374 5.705 37.660 1.00 32.62 214 GLY A C 1
ATOM 1689 O O . GLY A 1 214 ? -24.636 5.476 38.613 1.00 32.62 214 GLY A O 1
ATOM 1690 N N . GLN A 1 215 ? -26.240 6.713 37.598 1.00 34.62 215 GLN A N 1
ATOM 1691 C CA . GLN A 1 215 ? -27.014 7.279 38.700 1.00 34.62 215 GLN A CA 1
ATOM 1692 C C . GLN A 1 215 ? -26.535 6.930 40.116 1.00 34.62 215 GLN A C 1
ATOM 1694 O O . GLN A 1 215 ? -26.884 5.884 40.659 1.00 34.62 215 GLN A O 1
ATOM 1699 N N . VAL A 1 216 ? -25.933 7.911 40.782 1.00 29.89 216 VAL A N 1
ATOM 1700 C CA . VAL A 1 216 ? -26.302 8.180 42.171 1.00 29.89 216 VAL A CA 1
ATOM 1701 C C . VAL A 1 216 ? -26.637 9.660 42.283 1.00 29.89 216 VAL A C 1
ATOM 1703 O O . VAL A 1 216 ? -25.818 10.538 42.016 1.00 29.89 216 VAL A O 1
ATOM 1706 N N . GLU A 1 217 ? -27.902 9.903 42.609 1.00 31.03 217 GLU A N 1
ATOM 1707 C CA . GLU A 1 217 ? -28.484 11.192 42.946 1.00 31.03 217 GLU A CA 1
ATOM 1708 C C . GLU A 1 217 ? -27.676 11.874 44.057 1.00 31.03 217 GLU A C 1
ATOM 1710 O O . GLU A 1 217 ? -27.523 11.342 45.155 1.00 31.03 217 GLU A O 1
ATOM 1715 N N . GLY A 1 218 ? -27.194 13.084 43.784 1.00 24.72 218 GLY A N 1
ATOM 1716 C CA . GLY A 1 218 ? -26.751 14.007 44.818 1.00 24.72 218 GLY A CA 1
ATOM 1717 C C . GLY A 1 218 ? -27.925 14.868 45.265 1.00 24.72 218 GLY A C 1
ATOM 1718 O O . GLY A 1 218 ? -28.260 15.846 44.598 1.00 24.72 218 GLY A O 1
ATOM 1719 N N . TRP A 1 219 ? -28.539 14.511 46.392 1.00 25.75 219 TRP A N 1
ATOM 1720 C CA . TRP A 1 219 ? -29.289 15.469 47.197 1.00 25.75 219 TRP A CA 1
ATOM 1721 C C . TRP A 1 219 ? -28.318 16.425 47.907 1.00 25.75 219 TRP A C 1
ATOM 1723 O O . TRP A 1 219 ? -27.274 16.028 48.417 1.00 25.75 219 TRP A O 1
ATOM 1733 N N . VAL A 1 220 ? -28.730 17.688 47.899 1.00 26.72 220 VAL A N 1
ATOM 1734 C CA . VAL A 1 220 ? -28.254 18.883 48.612 1.00 26.72 220 VAL A CA 1
ATOM 1735 C C . VAL A 1 220 ? -27.832 18.606 50.068 1.00 26.72 220 VAL A C 1
ATOM 1737 O O . VAL A 1 220 ? -28.606 17.984 50.793 1.00 26.72 220 VAL A O 1
ATOM 1740 N N . VAL A 1 221 ? -26.650 19.076 50.503 1.00 32.28 221 VAL A N 1
ATOM 1741 C CA . VAL A 1 221 ? -26.356 20.333 51.255 1.00 32.28 221 VAL A CA 1
ATOM 1742 C C . VAL A 1 221 ? -24.864 20.637 51.117 1.00 32.28 221 VAL A C 1
ATOM 1744 O O . VAL A 1 221 ? -24.056 19.710 51.336 1.00 32.28 221 VAL A O 1
#